Protein AF-A0A550HK40-F1 (afdb_monomer)

Sequence (300 aa):
MALTVLVAHLAAVLDARRRSDRQVLGAWSIAVGGGLAPVVPLVVLARTQAQQIAWNTPAWNDIAAMPYMLFRSPVVTAVALGGAGVALVAAFRRRRGNEPDPGPGPDFGSDSRPGPGSDTRLPTRLTPVALWALAPFLLTVATARWLHLLLDRCLLFTVPALILLATIGIHRFTARPQVVRRVATALVAVIAAFAPFDWSAVTRNTLPREPDYHSVALEVLADQRPGDGIAYTHRLKPRRALDFELREGPRPRDALLHDTPQQRADYEAGESPDPRIRWAGAQLMTTPLQPYRARPRGGH

Radius of gyration: 28.71 Å; Cα contacts (8 Å, |Δi|>4): 213; chains: 1; bounding box: 67×65×91 Å

Structure (mmCIF, N/CA/C/O backbone):
data_AF-A0A550HK40-F1
#
_entry.id   AF-A0A550HK40-F1
#
loop_
_atom_site.group_PDB
_atom_site.id
_atom_site.type_symbol
_atom_site.label_atom_id
_atom_site.label_alt_id
_atom_site.label_comp_id
_atom_site.label_asym_id
_atom_site.label_entity_id
_atom_site.label_seq_id
_atom_site.pdbx_PDB_ins_code
_atom_site.Cartn_x
_atom_site.Cartn_y
_atom_site.Cartn_z
_atom_site.occupancy
_atom_site.B_iso_or_equiv
_atom_site.auth_seq_id
_atom_site.auth_comp_id
_atom_site.auth_asym_id
_atom_site.auth_atom_id
_atom_site.pdbx_PDB_model_num
ATOM 1 N N . MET A 1 1 ? 3.201 8.969 7.303 1.00 42.28 1 MET A N 1
ATOM 2 C CA . MET A 1 1 ? 3.792 9.761 8.409 1.00 42.28 1 MET A CA 1
ATOM 3 C C . MET A 1 1 ? 2.998 11.034 8.711 1.00 42.28 1 MET A C 1
ATOM 5 O O . MET A 1 1 ? 2.503 11.151 9.820 1.00 42.28 1 MET A O 1
ATOM 9 N N . ALA A 1 2 ? 2.795 11.960 7.763 1.00 50.53 2 ALA A N 1
ATOM 10 C CA . ALA A 1 2 ? 2.084 13.222 8.045 1.00 50.53 2 ALA A CA 1
ATOM 11 C C . ALA A 1 2 ? 0.608 13.042 8.473 1.00 50.53 2 ALA A C 1
ATOM 13 O O . ALA A 1 2 ? 0.128 13.712 9.381 1.00 50.53 2 ALA A O 1
ATOM 14 N N . LEU A 1 3 ? -0.101 12.081 7.872 1.00 48.81 3 LEU A N 1
ATOM 15 C CA . LEU A 1 3 ? -1.531 11.857 8.130 1.00 48.81 3 LEU A CA 1
ATOM 16 C C . LEU A 1 3 ? -1.825 11.317 9.533 1.00 48.81 3 LEU A C 1
ATOM 18 O O . LEU A 1 3 ? -2.787 11.726 10.172 1.00 48.81 3 LEU A O 1
ATOM 22 N N . THR A 1 4 ? -0.968 10.440 10.050 1.00 52.38 4 THR A N 1
ATOM 23 C CA . THR A 1 4 ? -1.092 9.903 11.410 1.00 52.38 4 THR A CA 1
ATOM 24 C C . THR A 1 4 ? -0.855 10.980 12.471 1.00 52.38 4 THR A C 1
ATOM 26 O O . THR A 1 4 ? -1.534 10.999 13.495 1.00 52.38 4 THR A O 1
ATOM 29 N N . VAL A 1 5 ? 0.050 11.925 12.194 1.00 58.97 5 VAL A N 1
ATOM 30 C CA . VAL A 1 5 ? 0.305 13.095 13.051 1.00 58.97 5 VAL A CA 1
ATOM 31 C C . VAL A 1 5 ? -0.887 14.056 13.034 1.00 58.97 5 VAL A C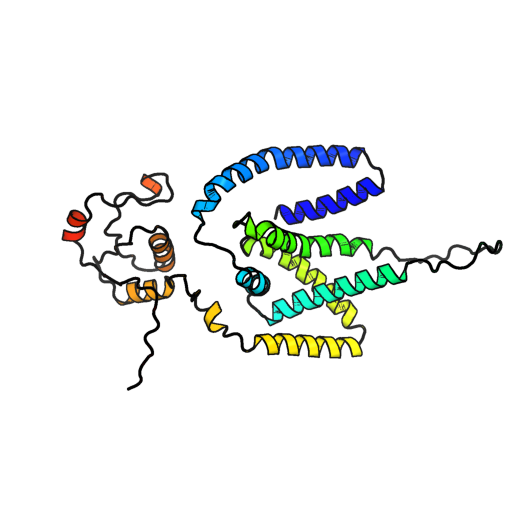 1
ATOM 33 O O . VAL A 1 5 ? -1.333 14.477 14.101 1.00 58.97 5 VAL A O 1
ATOM 36 N N . LEU A 1 6 ? -1.457 14.330 11.854 1.00 60.91 6 LEU A N 1
ATOM 37 C CA . LEU A 1 6 ? -2.669 15.146 11.668 1.00 60.91 6 LEU A CA 1
ATOM 38 C C . LEU A 1 6 ? -3.849 14.632 12.492 1.00 60.91 6 LEU A C 1
ATOM 40 O O . LEU A 1 6 ? -4.600 15.398 13.087 1.00 60.91 6 LEU A O 1
ATOM 44 N N . VAL A 1 7 ? -3.987 13.316 12.549 1.00 57.28 7 VAL A N 1
ATOM 45 C CA . VAL A 1 7 ? -5.072 12.634 13.238 1.00 57.28 7 VAL A CA 1
ATOM 46 C C . VAL A 1 7 ? -4.940 12.729 14.762 1.00 57.28 7 VAL A C 1
ATOM 48 O O . VAL A 1 7 ? -5.909 13.061 15.448 1.00 57.28 7 VAL A O 1
ATOM 51 N N . ALA A 1 8 ? -3.738 12.504 15.299 1.00 62.62 8 ALA A N 1
ATOM 52 C CA . ALA A 1 8 ? -3.459 12.731 16.717 1.00 62.62 8 ALA A CA 1
ATOM 53 C C . ALA A 1 8 ? -3.646 14.212 17.099 1.00 62.62 8 ALA A C 1
ATOM 55 O O . ALA A 1 8 ? -4.201 14.516 18.156 1.00 62.62 8 ALA A O 1
ATOM 56 N N . HIS A 1 9 ? -3.265 15.129 16.205 1.00 64.56 9 HIS A N 1
ATOM 57 C CA . HIS A 1 9 ? -3.473 16.566 16.384 1.00 64.56 9 HIS A CA 1
ATOM 58 C C . HIS A 1 9 ? -4.955 16.941 16.382 1.00 64.56 9 HIS A C 1
ATOM 60 O O . HIS A 1 9 ? -5.386 17.704 17.239 1.00 64.56 9 HIS A O 1
ATOM 66 N N . LEU A 1 10 ? -5.762 16.367 15.486 1.00 70.50 10 LEU A N 1
ATOM 67 C CA . LEU A 1 10 ? -7.205 16.598 15.460 1.00 70.50 10 LEU A CA 1
ATOM 68 C C . LEU A 1 10 ? -7.867 16.158 16.773 1.00 70.50 10 LEU A C 1
ATOM 70 O O . LEU A 1 10 ? -8.708 16.875 17.308 1.00 70.50 10 LEU A O 1
ATOM 74 N N . ALA A 1 11 ? -7.466 15.011 17.329 1.00 71.38 11 ALA A N 1
ATOM 75 C CA . ALA A 1 11 ? -7.964 14.562 18.627 1.00 71.38 11 ALA A CA 1
ATOM 76 C C . ALA A 1 11 ? -7.588 15.537 19.761 1.00 71.38 11 ALA A C 1
ATOM 78 O O . ALA A 1 11 ? -8.443 15.860 20.586 1.00 71.38 11 ALA A O 1
ATOM 79 N N . ALA A 1 12 ? -6.352 16.050 19.770 1.00 70.38 12 ALA A N 1
ATOM 80 C CA . ALA A 1 12 ? -5.904 17.052 20.740 1.00 70.38 12 ALA A CA 1
ATOM 81 C C . ALA A 1 12 ? -6.684 18.377 20.619 1.00 70.38 12 ALA A C 1
ATOM 83 O O . ALA A 1 12 ? -7.081 18.956 21.626 1.00 70.38 12 ALA A O 1
ATOM 84 N N . VAL A 1 13 ? -6.984 18.819 19.395 1.00 71.25 13 VAL A N 1
ATOM 85 C CA . VAL A 1 13 ? -7.787 20.024 19.113 1.00 71.25 13 VAL A CA 1
ATOM 86 C C . VAL A 1 13 ? -9.226 19.868 19.568 1.00 71.25 13 VAL A C 1
ATOM 88 O O . VAL A 1 13 ? -9.793 20.786 20.154 1.00 71.25 13 VAL A O 1
ATOM 91 N N . LEU A 1 14 ? -9.837 18.712 19.305 1.00 76.25 14 LEU A N 1
ATOM 92 C CA . LEU A 1 14 ? -11.201 18.434 19.745 1.00 76.25 14 LEU A CA 1
ATOM 93 C C . LEU A 1 14 ? -11.293 18.388 21.275 1.00 76.25 14 LEU A C 1
ATOM 95 O O . LEU A 1 14 ? -12.293 18.844 21.830 1.00 76.25 14 LEU A O 1
ATOM 99 N N . ASP A 1 15 ? -10.259 17.890 21.956 1.00 76.12 15 ASP A N 1
ATOM 100 C CA . ASP A 1 15 ? -10.176 17.926 23.418 1.00 76.12 15 ASP A CA 1
ATOM 101 C C . ASP A 1 15 ? -9.984 19.359 23.946 1.00 76.12 15 ASP A C 1
ATOM 103 O O . ASP A 1 15 ? -10.732 19.795 24.821 1.00 76.12 15 ASP A O 1
ATOM 107 N N . ALA A 1 16 ? -9.076 20.142 23.353 1.00 72.44 16 ALA A N 1
ATOM 108 C CA . ALA A 1 16 ? -8.875 21.555 23.695 1.00 72.44 16 ALA A CA 1
ATOM 109 C C . ALA A 1 16 ? -10.146 22.395 23.475 1.00 72.44 16 ALA A C 1
ATOM 111 O O . ALA A 1 16 ? -10.519 23.212 24.319 1.00 72.44 16 ALA A O 1
ATOM 112 N N . ARG A 1 17 ? -10.880 22.132 22.384 1.00 76.19 17 ARG A N 1
ATOM 113 C CA . ARG A 1 17 ? -12.167 22.776 22.087 1.00 76.19 17 ARG A CA 1
ATOM 114 C C . ARG A 1 17 ? -13.228 22.445 23.133 1.00 76.19 17 ARG A C 1
ATOM 116 O O . ARG A 1 17 ? -13.982 23.333 23.514 1.00 76.19 17 ARG A O 1
ATOM 123 N N . ARG A 1 18 ? -13.284 21.200 23.621 1.00 81.56 18 ARG A N 1
ATOM 124 C CA . ARG A 1 18 ? -14.200 20.804 24.710 1.00 81.56 18 ARG A CA 1
ATOM 125 C C . ARG A 1 18 ? -13.878 21.510 26.023 1.00 81.56 18 ARG A C 1
ATOM 127 O O . ARG A 1 18 ? -14.794 21.834 26.767 1.00 81.56 18 ARG A O 1
ATOM 134 N N . ARG A 1 19 ? -12.598 21.777 26.284 1.00 84.50 19 ARG A N 1
ATOM 135 C CA . ARG A 1 19 ? -12.135 22.529 27.461 1.00 84.50 19 ARG A CA 1
ATOM 136 C C . ARG A 1 19 ? -12.242 24.050 27.293 1.00 84.50 19 ARG A C 1
ATOM 138 O O . ARG A 1 19 ? -11.885 24.778 28.208 1.00 84.50 19 ARG A O 1
ATOM 145 N N . SER A 1 20 ? -12.755 24.527 26.153 1.00 86.88 20 SER A N 1
ATOM 146 C CA . SER A 1 20 ? -12.845 25.950 25.790 1.00 86.88 20 SER A CA 1
ATOM 147 C C . SER A 1 20 ? -11.507 26.701 25.834 1.00 86.88 20 SER A C 1
ATOM 149 O O . SER A 1 20 ? -11.478 27.913 26.047 1.00 86.88 20 SER A O 1
ATOM 151 N N . ASP A 1 21 ? -10.394 26.008 25.584 1.00 83.75 21 ASP A N 1
ATOM 152 C CA . ASP A 1 21 ? -9.062 26.610 25.607 1.00 83.75 21 ASP A CA 1
ATOM 153 C C . ASP A 1 21 ? -8.750 27.311 24.272 1.00 83.75 21 ASP A C 1
ATOM 155 O O . ASP A 1 21 ? -8.254 26.721 23.305 1.00 83.75 21 ASP A O 1
ATO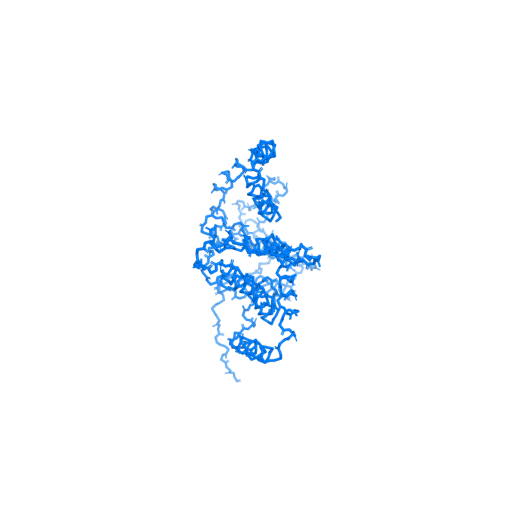M 159 N N . ARG A 1 22 ? -9.115 28.596 24.193 1.00 80.94 22 ARG A N 1
ATOM 160 C CA . ARG A 1 22 ? -8.986 29.410 22.973 1.00 80.94 22 ARG A CA 1
ATOM 161 C C . ARG A 1 22 ? -7.531 29.652 22.562 1.00 80.94 22 ARG A C 1
ATOM 163 O O . ARG A 1 22 ? -7.274 29.791 21.367 1.00 80.94 22 ARG A O 1
ATOM 170 N N . GLN A 1 23 ? -6.588 29.682 23.508 1.00 79.31 23 GLN A N 1
ATOM 171 C CA . GLN A 1 23 ? -5.168 29.891 23.200 1.00 79.31 23 GLN A CA 1
ATOM 172 C C . GLN A 1 23 ? -4.579 28.688 22.466 1.00 79.31 23 GLN A C 1
ATOM 174 O O . GLN A 1 23 ? -3.914 28.860 21.443 1.00 79.31 23 GLN A O 1
ATOM 179 N N . VAL A 1 24 ? -4.891 27.473 22.924 1.00 74.56 24 VAL A N 1
ATOM 180 C CA . VAL A 1 24 ? -4.442 26.237 22.266 1.00 74.56 24 VAL A CA 1
ATOM 181 C C . VAL A 1 24 ? -5.006 26.132 20.846 1.00 74.56 24 VAL A C 1
ATOM 183 O O . VAL A 1 24 ? -4.285 25.754 19.922 1.00 74.56 24 VAL A O 1
ATOM 186 N N . LEU A 1 25 ? -6.264 26.533 20.636 1.00 75.44 25 LEU A N 1
ATOM 187 C CA . LEU A 1 25 ? -6.877 26.565 19.302 1.00 75.44 25 LEU A CA 1
ATOM 188 C C . LEU A 1 25 ? -6.214 27.585 18.364 1.00 75.44 25 LEU A C 1
ATOM 190 O O . LEU A 1 25 ? -6.013 27.286 17.184 1.00 75.44 25 LEU A O 1
ATOM 194 N N . GLY A 1 26 ? -5.858 28.768 18.875 1.00 76.12 26 GLY A N 1
ATOM 195 C CA . GLY A 1 26 ? -5.158 29.800 18.108 1.00 76.12 26 GLY A CA 1
ATOM 196 C C . GLY A 1 26 ? -3.759 29.353 17.681 1.00 76.12 26 GLY A C 1
ATOM 197 O O . GLY A 1 26 ? -3.446 29.360 16.490 1.00 76.12 26 GLY A O 1
ATOM 198 N N . ALA A 1 27 ? -2.952 28.877 18.633 1.00 71.81 27 ALA A N 1
ATOM 199 C CA . ALA A 1 27 ? -1.606 28.369 18.365 1.00 71.81 27 ALA A CA 1
ATOM 200 C C . ALA A 1 27 ? -1.622 27.183 17.385 1.00 71.81 27 ALA A C 1
ATOM 202 O O . ALA A 1 27 ? -0.807 27.117 16.464 1.00 71.81 27 ALA A O 1
ATOM 203 N N . TRP A 1 28 ? -2.597 26.280 17.525 1.00 76.06 28 TRP A N 1
ATOM 204 C CA . TRP A 1 28 ? -2.770 25.161 16.603 1.00 76.06 28 TRP A CA 1
ATOM 205 C C . TRP A 1 28 ? -3.137 25.610 15.186 1.00 76.06 28 TRP A C 1
ATOM 207 O O . TRP A 1 28 ? -2.570 25.106 14.218 1.00 76.06 28 TRP A O 1
ATOM 217 N N . SER A 1 29 ? -4.056 26.569 15.050 1.00 73.50 29 SER A N 1
ATOM 218 C CA . SER A 1 29 ? -4.487 27.067 13.737 1.00 73.50 29 SER A CA 1
ATOM 219 C C . SER A 1 29 ? -3.328 27.724 12.986 1.00 73.50 29 SER A C 1
ATOM 221 O O . SER A 1 29 ? -3.173 27.500 11.787 1.00 73.50 29 SER A O 1
ATOM 223 N N . ILE A 1 30 ? -2.471 28.465 13.698 1.00 71.50 30 ILE A N 1
ATOM 224 C CA . ILE A 1 30 ? -1.247 29.056 13.141 1.00 71.50 30 ILE A CA 1
ATOM 225 C C . ILE A 1 30 ? -0.270 27.957 12.701 1.00 71.50 30 ILE A C 1
ATOM 227 O O . ILE A 1 30 ? 0.238 28.009 11.583 1.00 71.50 30 ILE A O 1
ATOM 231 N N . ALA A 1 31 ? -0.045 26.933 13.530 1.00 66.19 31 ALA A N 1
ATOM 232 C CA . ALA A 1 31 ? 0.859 25.830 13.200 1.00 66.19 31 ALA A CA 1
ATOM 233 C C . ALA A 1 31 ? 0.380 25.015 11.983 1.00 66.19 31 ALA A C 1
ATOM 235 O O . ALA A 1 31 ? 1.172 24.698 11.094 1.00 66.19 31 ALA A O 1
ATOM 236 N N . VAL A 1 32 ? -0.919 24.708 11.903 1.00 69.69 32 VAL A N 1
ATOM 237 C CA . VAL A 1 32 ? -1.506 23.992 10.759 1.00 69.69 32 VAL A CA 1
ATOM 238 C C . VAL A 1 32 ? -1.525 24.854 9.508 1.00 69.69 32 VAL A C 1
ATOM 240 O O . VAL A 1 32 ? -1.162 24.362 8.443 1.00 69.69 32 VAL A O 1
ATOM 243 N N . GLY A 1 33 ? -1.892 26.131 9.624 1.00 68.88 33 GLY A N 1
ATOM 244 C CA . GLY A 1 33 ? -1.824 27.079 8.515 1.00 68.88 33 GLY A CA 1
ATOM 245 C C . GLY A 1 33 ? -0.405 27.186 7.955 1.00 68.88 33 GLY A C 1
ATOM 246 O O . GLY A 1 33 ? -0.210 27.026 6.752 1.00 68.88 33 GLY A O 1
ATOM 247 N N . GLY A 1 34 ? 0.594 27.346 8.829 1.00 69.00 34 GLY A N 1
ATOM 248 C CA . GLY A 1 34 ? 2.007 27.393 8.449 1.00 69.00 34 GLY A CA 1
ATOM 249 C C . GLY A 1 34 ? 2.508 26.097 7.807 1.00 69.00 34 GLY A C 1
ATOM 250 O O . GLY A 1 34 ? 3.221 26.145 6.809 1.00 69.00 34 GLY A O 1
ATOM 251 N N . GLY A 1 35 ? 2.093 24.934 8.321 1.00 57.12 35 GLY A N 1
ATOM 252 C CA . GLY A 1 35 ? 2.462 23.632 7.756 1.00 57.12 35 GLY A CA 1
ATOM 253 C C . GLY A 1 35 ? 1.770 23.305 6.427 1.00 57.12 35 GLY A C 1
ATOM 254 O O . GLY A 1 35 ? 2.371 22.672 5.562 1.00 57.12 35 GLY A O 1
ATOM 255 N N . LEU A 1 36 ? 0.519 23.738 6.236 1.00 64.94 36 LEU A N 1
ATOM 256 C CA . LEU A 1 36 ? -0.233 23.517 4.996 1.00 64.94 36 LEU A CA 1
ATOM 257 C C . LEU A 1 36 ? 0.150 24.495 3.883 1.00 64.94 36 LEU A C 1
ATOM 259 O O . LEU A 1 36 ? 0.035 24.126 2.714 1.00 64.94 36 LEU A O 1
ATOM 263 N N . ALA A 1 37 ? 0.6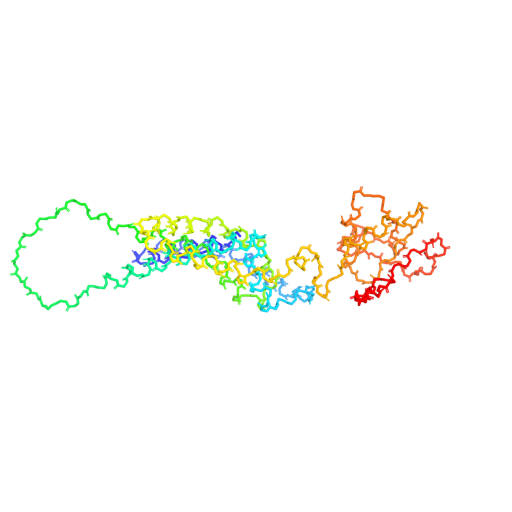27 25.697 4.220 1.00 78.94 37 ALA A N 1
ATOM 264 C CA . ALA A 1 37 ? 1.007 26.722 3.250 1.00 78.94 37 ALA A CA 1
ATOM 265 C C . ALA A 1 37 ? 1.961 26.220 2.141 1.00 78.94 37 ALA A C 1
ATOM 267 O O . ALA A 1 37 ? 1.663 26.478 0.977 1.00 78.94 37 ALA A O 1
ATOM 268 N N . PRO A 1 38 ? 3.039 25.455 2.423 1.00 57.56 38 PRO A N 1
ATOM 269 C CA . PRO A 1 38 ? 3.880 24.885 1.365 1.00 57.56 38 PRO A CA 1
ATOM 270 C C . PRO A 1 38 ? 3.317 23.591 0.745 1.00 57.56 38 PRO A C 1
ATOM 272 O O . PRO A 1 38 ? 3.630 23.268 -0.400 1.00 57.56 38 PRO A O 1
ATOM 275 N N . VAL A 1 39 ? 2.481 22.836 1.469 1.00 62.19 39 VAL A N 1
ATOM 276 C CA . VAL A 1 39 ? 1.976 21.522 1.023 1.00 62.19 39 VAL A CA 1
ATOM 277 C C . VAL A 1 39 ? 0.832 21.659 0.021 1.00 62.19 39 VAL A C 1
ATOM 279 O O . VAL A 1 39 ? 0.767 20.902 -0.945 1.00 62.19 39 VAL A O 1
ATOM 282 N N . VAL A 1 40 ? -0.075 22.616 0.225 1.00 74.31 40 VAL A N 1
ATOM 283 C CA . VAL A 1 40 ? -1.244 22.804 -0.648 1.00 74.31 40 VAL A CA 1
ATOM 284 C C . VAL A 1 40 ? -0.833 23.122 -2.096 1.00 74.31 40 VAL A C 1
ATOM 286 O O . VAL A 1 40 ? -1.324 22.426 -2.989 1.00 74.31 40 VAL A O 1
ATOM 289 N N . PRO A 1 41 ? 0.099 24.060 -2.371 1.00 74.31 41 PRO A N 1
ATOM 290 C CA . PRO A 1 41 ? 0.588 24.302 -3.729 1.00 74.31 41 PRO A CA 1
ATOM 291 C C . PRO A 1 41 ? 1.228 23.061 -4.358 1.00 74.31 41 PRO A C 1
ATOM 293 O O . PRO A 1 41 ? 0.964 22.767 -5.521 1.00 74.31 41 PRO A O 1
ATOM 296 N N . LEU A 1 42 ? 1.998 22.282 -3.586 1.00 64.69 42 LEU A N 1
ATOM 297 C CA . LEU A 1 42 ? 2.590 21.025 -4.056 1.00 64.69 42 LEU A CA 1
ATOM 298 C C . LEU A 1 42 ? 1.530 19.987 -4.436 1.00 64.69 42 LEU A C 1
ATOM 300 O O . LEU A 1 42 ? 1.677 19.327 -5.457 1.00 64.69 42 LEU A O 1
ATOM 304 N N . VAL A 1 43 ? 0.447 19.850 -3.665 1.00 68.38 43 VAL A N 1
ATOM 305 C CA . VAL A 1 43 ? -0.662 18.937 -4.001 1.00 68.38 43 VAL A CA 1
ATOM 306 C C . VAL A 1 43 ? -1.405 19.402 -5.257 1.00 68.38 43 VAL A C 1
ATOM 308 O O . VAL A 1 43 ? -1.792 18.574 -6.084 1.00 68.38 43 VAL A O 1
ATOM 311 N N . VAL A 1 44 ? -1.589 20.715 -5.430 1.00 75.94 44 VAL A N 1
ATOM 312 C CA . VAL A 1 44 ? -2.202 21.292 -6.638 1.00 75.94 44 VAL A CA 1
ATOM 313 C C . VAL A 1 44 ? -1.318 21.057 -7.868 1.00 75.94 44 VAL A C 1
ATOM 315 O O . VAL A 1 44 ? -1.830 20.628 -8.899 1.00 75.94 44 VAL A O 1
ATOM 318 N N . LEU A 1 45 ? -0.000 21.244 -7.751 1.00 72.81 45 LEU A N 1
ATOM 319 C CA . LEU A 1 45 ? 0.964 20.939 -8.815 1.00 72.81 45 LEU A CA 1
ATOM 320 C C . LEU A 1 45 ? 1.057 19.430 -9.093 1.00 72.81 45 LEU A C 1
ATOM 322 O O . LEU A 1 45 ? 1.072 19.010 -10.243 1.00 72.81 45 LEU A O 1
ATOM 326 N N . ALA A 1 46 ? 1.028 18.583 -8.066 1.00 62.03 46 ALA A N 1
ATOM 327 C CA . ALA A 1 46 ? 1.053 17.130 -8.234 1.00 62.03 46 ALA A CA 1
ATOM 328 C C . ALA A 1 46 ? -0.203 16.596 -8.948 1.00 62.03 46 ALA A C 1
ATOM 330 O O . ALA A 1 46 ? -0.136 15.576 -9.633 1.00 62.03 46 ALA A O 1
ATOM 331 N N . ARG A 1 47 ? -1.353 17.284 -8.844 1.00 68.25 47 ARG A N 1
ATOM 332 C CA . ARG A 1 47 ? -2.574 16.912 -9.582 1.00 68.25 47 ARG A CA 1
ATOM 333 C C . ARG A 1 47 ? -2.408 17.008 -11.095 1.00 68.25 47 ARG A C 1
ATOM 335 O O . ARG A 1 47 ? -2.996 16.188 -11.796 1.00 68.25 47 ARG A O 1
ATOM 342 N N . THR A 1 48 ? -1.612 17.950 -11.603 1.00 71.00 48 THR A N 1
ATOM 343 C CA . THR A 1 48 ? -1.348 18.043 -13.049 1.00 71.00 48 THR A CA 1
ATOM 344 C C . THR A 1 48 ? -0.393 16.942 -13.521 1.00 71.00 48 THR A C 1
ATOM 346 O O . THR A 1 48 ? -0.462 16.522 -14.671 1.00 71.00 48 THR A O 1
ATOM 349 N N . GLN A 1 49 ? 0.419 16.389 -12.613 1.00 57.16 49 GLN A N 1
ATOM 350 C CA . GLN A 1 49 ? 1.320 15.258 -12.867 1.00 57.16 49 GLN A CA 1
ATOM 351 C C . GLN A 1 49 ? 0.668 13.883 -12.647 1.00 57.16 49 GLN A C 1
ATOM 353 O O . GLN A 1 49 ? 1.212 12.871 -13.083 1.00 57.16 49 GLN A O 1
ATOM 358 N N . ALA A 1 50 ? -0.510 13.807 -12.019 1.00 53.12 50 ALA A N 1
ATOM 359 C CA . ALA A 1 50 ? -1.175 12.537 -11.704 1.00 53.12 50 ALA A CA 1
ATOM 360 C C . ALA A 1 50 ? -1.484 11.680 -12.951 1.00 53.12 50 ALA A C 1
ATOM 362 O O . ALA A 1 50 ? -1.502 10.453 -12.868 1.00 53.12 50 ALA A O 1
ATOM 363 N N . GLN A 1 51 ? -1.646 12.307 -14.121 1.00 52.81 51 GLN A N 1
ATOM 364 C CA . GLN A 1 51 ? -1.832 11.611 -15.402 1.00 52.81 51 GLN A CA 1
ATOM 365 C C . GLN A 1 51 ? -0.559 10.898 -15.900 1.00 52.81 51 GLN A C 1
ATOM 367 O O . GLN A 1 51 ? -0.647 9.991 -16.722 1.00 52.81 51 GLN A O 1
ATOM 372 N N . GLN A 1 52 ? 0.628 11.225 -15.375 1.00 46.50 52 GLN A N 1
ATOM 373 C CA . GLN A 1 52 ? 1.877 10.528 -15.720 1.00 46.50 52 GLN A CA 1
ATOM 374 C C . GLN A 1 52 ? 1.993 9.147 -15.044 1.00 46.50 52 GLN A C 1
ATOM 376 O O . GLN A 1 52 ? 2.804 8.314 -15.450 1.00 46.50 52 GLN A O 1
ATOM 381 N N . ILE A 1 53 ? 1.139 8.860 -14.051 1.00 48.12 53 ILE A N 1
ATOM 382 C CA . ILE A 1 53 ? 0.993 7.546 -13.402 1.00 48.12 53 ILE A CA 1
ATOM 383 C C . ILE A 1 53 ? -0.331 6.888 -13.840 1.00 48.12 53 ILE A C 1
ATOM 385 O O . ILE A 1 53 ? -0.940 6.131 -13.091 1.00 48.12 53 ILE A O 1
ATOM 389 N N . ALA A 1 54 ? -0.788 7.135 -15.075 1.00 49.22 54 ALA A N 1
ATOM 390 C CA . ALA A 1 54 ? -2.007 6.528 -15.637 1.00 49.22 54 ALA A CA 1
ATOM 391 C C . ALA A 1 54 ? -1.983 4.987 -15.679 1.00 49.22 54 ALA A C 1
ATOM 393 O O . ALA A 1 54 ? -2.991 4.341 -15.947 1.00 49.22 54 ALA A O 1
ATOM 394 N N . TRP A 1 55 ? -0.824 4.384 -15.422 1.00 52.66 55 TRP A N 1
ATOM 395 C CA . TRP A 1 55 ? -0.658 2.942 -15.350 1.00 52.66 55 TRP A CA 1
ATOM 396 C C . TRP A 1 55 ? -1.114 2.325 -14.024 1.00 52.66 55 TRP A C 1
ATOM 398 O O . TRP A 1 55 ? -1.244 1.107 -13.969 1.00 52.66 55 TRP A O 1
ATOM 408 N N . ASN A 1 56 ? -1.334 3.122 -12.975 1.00 55.34 56 ASN A N 1
ATOM 409 C CA . ASN A 1 56 ? -1.835 2.635 -11.694 1.00 55.34 56 ASN A CA 1
ATOM 410 C C . ASN A 1 56 ? -3.283 3.095 -11.518 1.00 55.34 56 ASN A C 1
ATOM 412 O O . ASN A 1 56 ? -3.535 4.120 -10.896 1.00 55.34 56 ASN A O 1
ATOM 416 N N . THR A 1 57 ? -4.234 2.386 -12.123 1.00 59.69 57 THR A N 1
ATOM 417 C CA . THR A 1 57 ? -5.665 2.602 -11.875 1.00 59.69 57 THR A CA 1
ATOM 418 C C . THR A 1 57 ? -6.091 1.694 -10.724 1.00 59.69 57 THR A C 1
ATOM 420 O O . THR A 1 57 ? -6.385 0.527 -10.999 1.00 59.69 57 THR A O 1
ATOM 423 N N . PRO A 1 58 ? -6.114 2.172 -9.464 1.00 63.72 58 PRO A N 1
ATOM 424 C CA . PRO A 1 58 ? -6.515 1.337 -8.343 1.00 63.72 58 PRO A CA 1
ATOM 425 C C . PRO A 1 58 ? -7.950 0.854 -8.562 1.00 63.72 58 PRO A C 1
ATOM 427 O O . PRO A 1 58 ? -8.896 1.644 -8.615 1.00 63.72 58 PRO A O 1
ATOM 430 N N . ALA A 1 59 ? -8.111 -0.454 -8.718 1.00 73.38 59 ALA A N 1
ATOM 431 C CA . ALA A 1 59 ? -9.401 -1.110 -8.704 1.00 73.38 59 ALA A CA 1
ATOM 432 C C . ALA A 1 59 ? -9.828 -1.363 -7.253 1.00 73.38 59 ALA A C 1
ATOM 434 O O . ALA A 1 59 ? -9.012 -1.449 -6.336 1.00 73.38 59 ALA A O 1
ATOM 435 N N . TRP A 1 60 ? -11.129 -1.563 -7.032 1.00 75.25 60 TRP A N 1
ATOM 436 C CA . TRP A 1 60 ? -11.638 -1.986 -5.720 1.00 75.25 60 TRP A CA 1
ATOM 437 C C . TRP A 1 60 ? -10.976 -3.273 -5.212 1.00 75.25 60 TRP A C 1
ATOM 439 O O . TRP A 1 60 ? -10.803 -3.439 -4.005 1.00 75.25 60 TRP A O 1
ATOM 449 N N . ASN A 1 61 ? -10.547 -4.141 -6.129 1.00 70.12 61 ASN A N 1
ATOM 450 C CA . ASN A 1 61 ? -9.814 -5.360 -5.805 1.00 70.12 61 ASN A CA 1
ATOM 451 C C . ASN A 1 61 ? -8.450 -5.065 -5.160 1.00 70.12 61 ASN A C 1
ATOM 453 O O . ASN A 1 61 ? -8.069 -5.772 -4.231 1.00 70.12 61 ASN A O 1
ATOM 457 N N . ASP A 1 62 ? -7.762 -3.996 -5.572 1.00 72.31 62 ASP A N 1
ATOM 458 C CA . ASP A 1 62 ? -6.464 -3.606 -5.003 1.00 72.31 62 ASP A CA 1
ATOM 459 C C . ASP A 1 62 ? -6.639 -3.086 -3.569 1.00 72.31 62 ASP A C 1
ATOM 461 O O . ASP A 1 62 ? -5.883 -3.439 -2.666 1.00 72.31 62 ASP A O 1
ATOM 465 N N . ILE A 1 63 ? -7.713 -2.326 -3.324 1.00 74.06 63 ILE A N 1
ATOM 466 C CA . ILE A 1 63 ? -8.078 -1.849 -1.980 1.00 74.06 63 ILE A CA 1
ATOM 467 C C . ILE A 1 63 ? -8.418 -3.030 -1.060 1.00 74.06 63 ILE A C 1
ATOM 469 O O . ILE A 1 63 ? -8.001 -3.055 0.099 1.00 74.06 63 ILE A O 1
ATOM 473 N N . ALA A 1 64 ? -9.161 -4.019 -1.564 1.00 77.25 64 ALA A N 1
ATOM 474 C CA . ALA A 1 64 ? -9.515 -5.213 -0.799 1.00 77.25 64 ALA A CA 1
ATOM 475 C C . ALA A 1 64 ? -8.293 -6.098 -0.489 1.00 77.25 64 ALA A C 1
ATOM 477 O O . ALA A 1 64 ? -8.227 -6.691 0.588 1.00 77.25 64 ALA A O 1
ATOM 478 N N . ALA A 1 65 ? -7.309 -6.153 -1.392 1.00 75.94 65 ALA A N 1
ATOM 479 C CA . ALA A 1 65 ? -6.053 -6.879 -1.199 1.00 75.94 65 ALA A CA 1
ATOM 480 C C . ALA A 1 65 ? -5.051 -6.134 -0.294 1.00 75.94 65 ALA A C 1
ATOM 482 O O . ALA A 1 65 ? -4.134 -6.747 0.259 1.00 75.94 65 ALA A O 1
ATOM 483 N N . MET A 1 66 ? -5.231 -4.828 -0.094 1.00 78.88 66 MET A N 1
ATOM 484 C CA . MET A 1 66 ? -4.290 -3.952 0.607 1.00 78.88 66 MET A CA 1
ATOM 485 C C . MET A 1 66 ? -3.906 -4.418 2.026 1.00 78.88 66 MET A C 1
ATOM 487 O O . MET A 1 66 ? -2.715 -4.411 2.351 1.00 78.88 66 MET A O 1
ATOM 491 N N . PRO A 1 67 ? -4.838 -4.883 2.888 1.00 78.88 67 PRO A N 1
ATOM 492 C CA . PRO A 1 67 ? -4.462 -5.402 4.200 1.00 78.88 67 PRO A CA 1
ATOM 493 C C . PRO A 1 67 ? -3.563 -6.635 4.113 1.00 78.88 67 PRO A C 1
ATOM 495 O O . PRO A 1 67 ? -2.728 -6.845 4.987 1.00 78.88 67 PRO A O 1
ATOM 498 N N . TYR A 1 68 ? -3.701 -7.456 3.072 1.00 77.12 68 TYR A N 1
ATOM 499 C CA . TYR A 1 68 ? -2.773 -8.554 2.841 1.00 77.12 68 TYR A CA 1
ATOM 500 C C . TYR A 1 68 ? -1.420 -8.037 2.343 1.00 77.12 68 TYR A C 1
ATOM 502 O O . TYR A 1 68 ? -0.398 -8.426 2.901 1.00 77.12 68 TYR A O 1
ATOM 510 N N . MET A 1 69 ? -1.396 -7.123 1.365 1.00 76.19 69 MET A N 1
ATOM 511 C CA . MET A 1 69 ? -0.144 -6.547 0.847 1.00 76.19 69 MET A CA 1
ATOM 512 C C . MET A 1 69 ? 0.707 -5.911 1.952 1.00 76.19 69 MET A C 1
ATOM 514 O O . MET A 1 69 ? 1.936 -5.995 1.922 1.00 76.19 69 MET A O 1
ATOM 518 N N . LEU A 1 70 ? 0.046 -5.351 2.969 1.00 77.00 70 LEU A N 1
ATOM 519 C CA . LEU A 1 70 ? 0.682 -4.749 4.132 1.00 77.00 70 LEU A CA 1
ATOM 520 C C . LEU A 1 70 ? 1.417 -5.758 5.028 1.00 77.00 70 LEU A C 1
ATOM 522 O O . LEU A 1 70 ? 2.535 -5.489 5.463 1.00 77.00 70 LEU A O 1
ATOM 526 N N . PHE A 1 71 ? 0.791 -6.897 5.328 1.00 77.50 71 PHE A N 1
ATOM 527 C CA . PHE A 1 71 ? 1.336 -7.890 6.264 1.00 77.50 71 PHE A CA 1
ATOM 528 C C . PHE A 1 71 ? 2.025 -9.073 5.572 1.00 77.50 71 PHE A C 1
ATOM 530 O O . PHE A 1 71 ? 2.683 -9.867 6.241 1.00 77.50 71 PHE A O 1
ATOM 537 N N . ARG A 1 72 ? 1.850 -9.218 4.251 1.00 78.19 72 ARG A N 1
ATOM 538 C CA . ARG A 1 72 ? 2.300 -10.347 3.415 1.00 78.19 72 ARG A CA 1
ATOM 539 C C . ARG A 1 72 ? 1.929 -11.734 3.961 1.00 78.19 72 ARG A C 1
ATOM 541 O O . ARG A 1 72 ? 2.523 -12.736 3.578 1.00 78.19 72 ARG A O 1
ATOM 548 N N . SER A 1 73 ? 0.947 -11.808 4.859 1.00 78.62 73 SER A N 1
ATOM 549 C CA . SER A 1 73 ? 0.501 -13.042 5.505 1.00 78.62 73 SER A CA 1
ATOM 550 C C . SER A 1 73 ? -0.979 -12.939 5.869 1.00 78.62 73 SER A C 1
ATOM 552 O O . SER A 1 73 ? -1.347 -12.051 6.643 1.00 78.62 73 SER A O 1
ATOM 554 N N . PRO A 1 74 ? -1.837 -13.855 5.378 1.00 74.81 74 PRO A N 1
ATOM 555 C CA . PRO A 1 74 ? -3.269 -13.804 5.662 1.00 74.81 74 PRO A CA 1
ATOM 556 C C . PRO A 1 74 ? -3.554 -14.024 7.150 1.00 74.81 74 PRO A C 1
ATOM 558 O O . PRO A 1 74 ? -4.462 -13.410 7.707 1.00 74.81 74 PRO A O 1
ATOM 561 N N . VAL A 1 75 ? -2.739 -14.850 7.817 1.00 75.50 75 VAL A N 1
ATOM 562 C CA . VAL A 1 75 ? -2.848 -15.117 9.256 1.00 75.50 75 VAL A CA 1
ATOM 563 C C . VAL A 1 75 ? -2.576 -13.844 10.053 1.00 75.50 75 VAL A C 1
ATOM 565 O O . VAL A 1 75 ? -3.368 -13.483 10.922 1.00 75.50 75 VAL A O 1
ATOM 568 N N . VAL A 1 76 ? -1.493 -13.126 9.735 1.00 75.50 76 VAL A N 1
ATOM 569 C CA . VAL A 1 76 ? -1.133 -11.882 10.434 1.00 75.50 76 VAL A CA 1
ATOM 570 C C . VAL A 1 76 ? -2.190 -10.806 10.197 1.00 75.50 76 VAL A C 1
ATOM 572 O O . VAL A 1 76 ? -2.623 -10.167 11.155 1.00 75.50 76 VAL A O 1
ATOM 575 N N . THR A 1 77 ? -2.674 -10.656 8.959 1.00 80.31 77 THR A N 1
ATOM 576 C CA . THR A 1 77 ? -3.777 -9.741 8.633 1.00 80.31 77 THR A CA 1
ATOM 577 C C . THR A 1 77 ? -5.031 -10.065 9.446 1.00 80.31 77 THR A C 1
ATOM 579 O O . THR A 1 77 ? -5.610 -9.167 10.061 1.00 80.31 77 THR A O 1
ATOM 582 N N . ALA A 1 78 ? -5.440 -11.337 9.499 1.00 79.94 78 ALA A N 1
ATOM 583 C CA . ALA A 1 78 ? -6.630 -11.764 10.230 1.00 79.94 78 ALA A CA 1
ATOM 584 C C . ALA A 1 78 ? -6.506 -11.509 11.740 1.00 79.94 78 ALA A C 1
ATOM 586 O O . ALA A 1 78 ? -7.437 -10.986 12.354 1.00 79.94 78 ALA A O 1
ATOM 587 N N . VAL A 1 79 ? -5.352 -11.821 12.338 1.00 74.75 79 VAL A N 1
ATOM 588 C CA . VAL A 1 79 ? -5.086 -11.570 13.764 1.00 74.75 79 VAL A CA 1
ATOM 589 C C . VAL A 1 79 ? -5.082 -10.072 14.070 1.00 74.75 79 VAL A C 1
ATOM 591 O O . VAL A 1 79 ? -5.740 -9.643 15.020 1.00 74.75 79 VAL A O 1
ATOM 594 N N . ALA A 1 80 ? -4.390 -9.267 13.260 1.00 75.88 80 ALA A N 1
ATOM 595 C CA . ALA A 1 80 ? -4.281 -7.827 13.469 1.00 75.88 80 ALA A CA 1
ATOM 596 C C . ALA A 1 80 ? -5.644 -7.130 13.340 1.00 75.88 80 ALA A C 1
ATOM 598 O O . ALA A 1 80 ? -6.064 -6.409 14.248 1.00 75.88 80 ALA A O 1
ATOM 599 N N . LEU A 1 81 ? -6.373 -7.380 12.248 1.00 81.25 81 LEU A N 1
ATOM 600 C CA . LEU A 1 81 ? -7.685 -6.773 12.015 1.00 81.25 81 LEU A CA 1
ATOM 601 C C . LEU A 1 81 ? -8.750 -7.311 12.977 1.00 81.25 81 LEU A C 1
ATOM 603 O O . LEU A 1 81 ? -9.553 -6.537 13.499 1.00 81.25 81 LEU A O 1
ATOM 607 N N . GLY A 1 82 ? -8.742 -8.617 13.255 1.00 78.25 82 GLY A N 1
ATOM 608 C CA . GLY A 1 82 ? -9.671 -9.248 14.190 1.00 78.25 82 GLY A CA 1
ATOM 609 C C . GLY A 1 82 ? -9.493 -8.727 15.615 1.00 78.25 82 GLY A C 1
ATOM 610 O O . GLY A 1 82 ? -10.463 -8.305 16.249 1.00 78.25 82 GLY A O 1
ATOM 611 N N . GLY A 1 83 ? -8.249 -8.674 16.102 1.00 73.94 83 GLY A N 1
ATOM 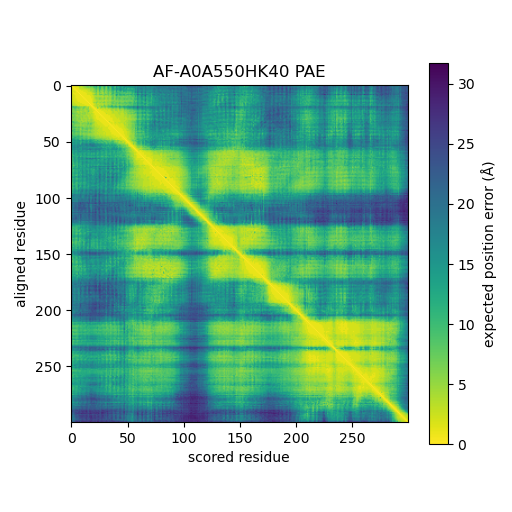612 C CA . GLY A 1 83 ? -7.927 -8.106 17.410 1.00 73.94 83 GLY A CA 1
ATOM 613 C C . GLY A 1 83 ? -8.292 -6.621 17.506 1.00 73.94 83 GLY A C 1
ATOM 614 O O . GLY A 1 83 ? -8.901 -6.195 18.491 1.00 73.94 83 GLY A O 1
ATOM 615 N N . ALA A 1 84 ? -7.996 -5.845 16.459 1.00 75.81 84 ALA A N 1
ATOM 616 C CA . ALA A 1 84 ? -8.376 -4.439 16.372 1.00 75.81 84 ALA A CA 1
ATOM 617 C C . ALA A 1 84 ? -9.901 -4.239 16.447 1.00 75.81 84 ALA A C 1
ATOM 619 O O . ALA A 1 84 ? -10.390 -3.432 17.243 1.00 75.81 84 ALA A O 1
ATOM 620 N N . GLY A 1 85 ? -10.665 -5.012 15.669 1.00 79.50 85 GLY A N 1
ATOM 621 C CA . GLY A 1 85 ? -12.128 -4.976 15.668 1.00 79.50 85 GLY A CA 1
ATOM 622 C C . GLY A 1 85 ? -12.723 -5.325 17.032 1.00 79.50 85 GLY A C 1
ATOM 623 O O . GLY A 1 85 ? -13.608 -4.627 17.528 1.00 79.50 85 GLY A O 1
ATOM 624 N N . VAL A 1 86 ? -12.182 -6.348 17.696 1.00 77.31 86 VAL A N 1
ATOM 625 C CA . VAL A 1 86 ? -12.561 -6.729 19.063 1.00 77.31 86 VAL A CA 1
ATOM 626 C C . VAL A 1 86 ? -12.355 -5.583 20.055 1.00 77.31 86 VAL A C 1
ATOM 628 O O . VAL A 1 86 ? -13.259 -5.279 20.842 1.00 77.31 86 VAL A O 1
ATOM 631 N N . ALA A 1 87 ? -11.187 -4.934 20.026 1.00 75.44 87 ALA A N 1
ATOM 632 C CA . ALA A 1 87 ? -10.879 -3.826 20.926 1.00 75.44 87 ALA A CA 1
ATOM 633 C C . ALA A 1 87 ? -11.862 -2.659 20.738 1.00 75.44 87 ALA A C 1
ATOM 635 O O . ALA A 1 87 ? -12.360 -2.104 21.725 1.00 75.44 87 ALA A O 1
ATOM 636 N N . LEU A 1 88 ? -12.197 -2.342 19.483 1.00 80.06 88 LEU A N 1
ATOM 637 C CA . LEU A 1 88 ? -13.166 -1.306 19.127 1.00 80.06 88 LEU A CA 1
ATOM 638 C C . LEU A 1 88 ? -14.578 -1.659 19.600 1.00 80.06 88 LEU A C 1
ATOM 640 O O . LEU A 1 88 ? -15.204 -0.858 20.291 1.00 80.06 88 LEU A O 1
ATOM 644 N N . VAL A 1 89 ? -15.076 -2.864 19.307 1.00 82.19 89 VAL A N 1
ATOM 645 C CA . VAL A 1 89 ? -16.414 -3.308 19.740 1.00 82.19 89 VAL A CA 1
ATOM 646 C C . VAL A 1 89 ? -16.534 -3.284 21.264 1.00 82.19 89 VAL A C 1
ATOM 648 O O . VAL A 1 89 ? -17.541 -2.816 21.801 1.00 82.19 89 VAL A O 1
ATOM 651 N N . ALA A 1 90 ? -15.503 -3.736 21.982 1.00 79.25 90 ALA A N 1
ATOM 652 C CA . ALA A 1 90 ? -15.475 -3.676 23.439 1.00 79.25 90 ALA A CA 1
ATOM 653 C C . ALA A 1 90 ? -15.519 -2.228 23.961 1.00 79.25 90 ALA A C 1
ATOM 655 O O . ALA A 1 90 ? -16.201 -1.956 24.952 1.00 79.25 90 ALA A O 1
ATOM 656 N N . ALA A 1 91 ? -14.825 -1.298 23.296 1.00 79.38 91 ALA A N 1
ATOM 657 C CA . ALA A 1 91 ? -14.875 0.124 23.628 1.00 79.38 91 ALA A CA 1
ATOM 658 C C . ALA A 1 91 ? -16.271 0.726 23.372 1.00 79.38 91 ALA A C 1
ATOM 660 O O . ALA A 1 91 ? -16.800 1.427 24.236 1.00 79.38 91 ALA A O 1
ATOM 661 N N . PHE A 1 92 ? -16.910 0.397 22.244 1.00 80.25 92 PHE A N 1
ATOM 662 C CA . PHE A 1 92 ? -18.252 0.884 21.906 1.00 80.25 92 PHE A CA 1
ATOM 663 C C . PHE A 1 92 ? -19.344 0.348 22.839 1.00 80.25 92 PHE A C 1
ATOM 665 O O . PHE A 1 92 ? -20.213 1.114 23.255 1.00 80.25 92 PHE A O 1
ATOM 672 N N . ARG A 1 93 ? -19.297 -0.937 23.221 1.00 82.25 93 ARG A N 1
ATOM 673 C CA . ARG A 1 93 ? -20.282 -1.528 24.148 1.00 82.25 93 ARG A CA 1
ATOM 674 C C . ARG A 1 93 ? -20.257 -0.869 25.526 1.00 82.25 93 ARG A C 1
ATOM 676 O O . ARG A 1 93 ? -21.315 -0.590 26.074 1.00 82.25 93 ARG A O 1
ATOM 683 N N . ARG A 1 94 ? -19.065 -0.566 26.058 1.00 77.38 94 ARG A N 1
ATOM 684 C CA . ARG A 1 94 ? -18.934 0.168 27.331 1.00 77.38 94 ARG A CA 1
ATOM 685 C C . ARG A 1 94 ? -19.540 1.566 27.260 1.00 77.38 94 ARG A C 1
ATOM 687 O O . ARG A 1 94 ? -20.093 2.027 28.245 1.00 77.38 94 ARG A O 1
ATOM 694 N N . ARG A 1 95 ? -19.453 2.230 26.103 1.00 76.88 95 ARG A N 1
ATOM 695 C CA . ARG A 1 95 ? -20.017 3.572 25.927 1.00 76.88 95 ARG A CA 1
ATOM 696 C C . ARG A 1 95 ? -21.547 3.574 25.984 1.00 76.88 95 ARG A C 1
ATOM 698 O O . ARG A 1 95 ? -22.096 4.486 26.579 1.00 76.88 95 ARG A O 1
ATOM 705 N N . ARG A 1 96 ? -22.206 2.557 25.413 1.00 78.31 96 ARG A N 1
ATOM 706 C CA . ARG A 1 96 ? -23.676 2.413 25.460 1.00 78.31 96 ARG A CA 1
ATOM 707 C C . ARG A 1 96 ? -24.205 2.001 26.835 1.00 78.31 96 ARG A C 1
ATOM 709 O O . ARG A 1 96 ? -25.293 2.400 27.200 1.00 78.31 96 ARG A O 1
ATOM 716 N N . GLY A 1 97 ? -23.447 1.215 27.603 1.00 76.56 97 GLY A N 1
ATOM 717 C CA . GLY A 1 97 ? -23.861 0.808 28.955 1.00 76.56 97 GLY A CA 1
ATOM 718 C C . GLY A 1 97 ? -23.738 1.904 30.021 1.00 76.56 97 GLY A C 1
ATOM 719 O O . GLY A 1 97 ? -24.213 1.711 31.130 1.00 76.56 97 GLY A O 1
ATOM 720 N N . ASN A 1 98 ? -23.088 3.025 29.695 1.00 69.12 98 ASN A N 1
ATOM 721 C CA . ASN A 1 98 ? -22.924 4.180 30.581 1.00 69.12 98 ASN A CA 1
ATOM 722 C C . ASN A 1 98 ? -23.926 5.302 30.283 1.00 69.12 98 ASN A C 1
ATOM 724 O O . ASN A 1 98 ? -23.773 6.397 30.824 1.00 69.12 98 ASN A O 1
ATOM 728 N N . GLU A 1 99 ? -24.900 5.076 29.401 1.00 75.19 99 GLU A N 1
ATOM 729 C CA . GLU A 1 99 ? -26.038 5.982 29.320 1.00 75.19 99 GLU A CA 1
ATOM 730 C C . GLU A 1 99 ? -26.779 5.853 30.654 1.00 75.19 99 GLU A C 1
ATOM 732 O O . GLU A 1 99 ? -27.195 4.742 30.991 1.00 75.19 99 GLU A O 1
ATOM 737 N N . PRO A 1 100 ? -26.821 6.921 31.474 1.00 71.69 100 PRO A N 1
ATOM 738 C CA . PRO A 1 100 ? -27.509 6.865 32.748 1.00 71.69 100 PRO A CA 1
ATOM 739 C C . PRO A 1 100 ? -28.944 6.460 32.451 1.00 71.69 100 PRO A C 1
ATOM 741 O O . PRO A 1 100 ? -29.601 7.090 31.620 1.00 71.69 100 PRO A O 1
ATOM 744 N N . ASP A 1 101 ? -29.387 5.384 33.094 1.00 73.50 101 ASP A N 1
ATOM 745 C CA . ASP A 1 101 ? -30.796 5.030 33.110 1.00 73.50 101 ASP A CA 1
ATOM 746 C C . ASP A 1 101 ? -31.550 6.311 33.498 1.00 73.50 101 ASP A C 1
ATOM 748 O O . ASP A 1 101 ? -31.152 6.939 34.491 1.00 73.50 101 ASP A O 1
ATOM 752 N N . PRO A 1 102 ? -32.526 6.794 32.707 1.00 76.44 102 PRO A N 1
ATOM 753 C CA . PRO A 1 102 ? -33.369 7.917 33.094 1.00 76.44 102 PRO A CA 1
ATOM 754 C C . PRO A 1 102 ? -34.250 7.470 34.269 1.00 76.44 102 PRO A C 1
ATOM 756 O O . PRO A 1 102 ? -35.444 7.222 34.134 1.00 76.44 102 PRO A O 1
ATOM 759 N N . GLY A 1 103 ? -33.611 7.297 35.423 1.00 71.19 103 GLY A N 1
ATOM 760 C CA . GLY A 1 103 ? -34.211 6.879 36.668 1.00 71.19 103 GLY A CA 1
ATOM 761 C C . GLY A 1 103 ? -35.103 7.987 37.224 1.00 71.19 103 GLY A C 1
ATOM 762 O O . GLY A 1 103 ? -34.850 9.175 36.988 1.00 71.19 103 GLY A O 1
ATOM 763 N N . PRO A 1 104 ? -36.174 7.608 37.934 1.00 69.00 104 PRO A N 1
ATOM 764 C CA . PRO A 1 104 ? -37.300 8.481 38.201 1.00 69.00 104 PRO A CA 1
ATOM 765 C C . PRO A 1 104 ? -36.989 9.458 39.333 1.00 69.00 104 PRO A C 1
ATOM 767 O O . PRO A 1 104 ? -36.996 9.071 40.491 1.00 69.00 104 PRO A O 1
ATOM 770 N N . GLY A 1 105 ? -36.811 10.733 38.981 1.00 70.25 105 GLY A N 1
ATOM 771 C CA . GLY A 1 105 ? -37.030 11.874 39.873 1.00 70.25 105 GLY A CA 1
ATOM 772 C C . GLY A 1 105 ? -36.089 12.011 41.085 1.00 70.25 105 GLY A C 1
ATOM 773 O O . GLY A 1 105 ? -35.414 11.075 41.498 1.00 70.25 105 GLY A O 1
ATOM 774 N N . PRO A 1 106 ? -35.990 13.220 41.655 1.00 68.50 106 PRO A N 1
ATOM 775 C CA . PRO A 1 106 ? -35.112 13.480 42.785 1.00 68.50 106 PRO A CA 1
ATOM 776 C C . PRO A 1 106 ? -35.717 12.925 44.079 1.00 68.50 106 PRO A C 1
ATOM 778 O O . PRO A 1 106 ? -36.653 13.514 44.617 1.00 68.50 106 PRO A O 1
ATOM 781 N N . ASP A 1 107 ? -35.142 11.843 44.603 1.00 64.62 107 ASP A N 1
ATOM 782 C CA . ASP A 1 107 ? -35.317 11.482 46.009 1.00 64.62 107 ASP A CA 1
ATOM 783 C C . ASP A 1 107 ? -34.236 12.203 46.827 1.00 64.62 107 ASP A C 1
ATOM 785 O O . ASP A 1 107 ? -33.035 11.925 46.749 1.00 64.62 107 ASP A O 1
ATOM 789 N N . PHE A 1 108 ? -34.673 13.242 47.533 1.00 64.81 108 PHE A N 1
ATOM 790 C CA . PHE A 1 108 ? -33.842 14.071 48.390 1.00 64.81 108 PHE A CA 1
ATOM 791 C C . PHE A 1 108 ? -33.587 13.345 49.711 1.00 64.81 108 PHE A C 1
ATOM 793 O O . PHE A 1 108 ? -34.450 13.318 50.582 1.00 64.81 108 PHE A O 1
ATOM 800 N N . GLY A 1 109 ? -32.363 12.854 49.902 1.00 69.56 109 GLY A N 1
ATOM 801 C CA . GLY A 1 109 ? -31.810 12.673 51.243 1.00 69.56 109 GLY A CA 1
ATOM 802 C C . GLY A 1 109 ? -31.151 11.327 51.500 1.00 69.56 109 GLY A C 1
ATOM 803 O O . GLY A 1 109 ? -31.803 10.393 51.938 1.00 69.56 109 GLY A O 1
ATOM 804 N N . SER A 1 110 ? -29.826 11.279 51.354 1.00 61.16 110 SER A N 1
ATOM 805 C CA . SER A 1 110 ? -28.948 10.664 52.361 1.00 61.16 110 SER A CA 1
ATOM 806 C C . SER A 1 110 ? -27.478 10.884 52.000 1.00 61.16 110 SER A C 1
ATOM 808 O O . SER A 1 110 ? -27.027 10.513 50.913 1.00 61.16 110 SER A O 1
ATOM 810 N N . ASP A 1 111 ? -26.745 11.474 52.941 1.00 65.69 111 ASP A N 1
ATOM 811 C CA . ASP A 1 111 ? -25.289 11.618 52.975 1.00 65.69 111 ASP A CA 1
ATOM 812 C C . ASP A 1 111 ? -24.560 10.347 52.518 1.00 65.69 111 ASP A C 1
ATOM 814 O O . ASP A 1 111 ? -24.535 9.333 53.215 1.00 65.69 111 ASP A O 1
ATOM 818 N N . SER A 1 112 ? -23.905 10.411 51.360 1.00 61.19 112 SER A N 1
ATOM 819 C CA . SER A 1 112 ? -23.042 9.338 50.860 1.00 61.19 112 SER A CA 1
ATOM 820 C C . SER A 1 112 ? -21.620 9.867 50.724 1.00 61.19 112 SER A C 1
ATOM 822 O O . SER A 1 112 ? -21.286 10.586 49.781 1.00 61.19 112 SER A O 1
ATOM 824 N N . ARG A 1 113 ? -20.776 9.532 51.707 1.00 63.91 113 ARG A N 1
ATOM 825 C CA . ARG A 1 113 ? -19.343 9.856 51.714 1.00 63.91 113 ARG A CA 1
ATOM 826 C C . ARG A 1 113 ? -18.654 9.332 50.440 1.00 63.91 113 ARG A C 1
ATOM 828 O O . ARG A 1 113 ? -18.893 8.188 50.050 1.00 63.91 113 ARG A O 1
ATOM 835 N N . PRO A 1 114 ? -17.749 10.113 49.827 1.00 59.09 114 PRO A N 1
ATOM 836 C CA . PRO A 1 114 ? -17.037 9.704 48.623 1.00 59.09 114 PRO A CA 1
ATOM 837 C C . PRO A 1 114 ? -16.014 8.608 48.954 1.00 59.09 114 PRO A C 1
ATOM 839 O O . PRO A 1 114 ? -14.997 8.859 49.598 1.00 59.09 114 PRO A O 1
ATOM 842 N N . GLY A 1 115 ? -16.291 7.378 48.518 1.00 66.06 115 GLY A N 1
ATOM 843 C CA . GLY A 1 115 ? -15.349 6.264 48.600 1.00 66.06 115 GLY A CA 1
ATOM 844 C C . GLY A 1 115 ? -14.165 6.449 47.634 1.00 66.06 115 GLY A C 1
ATOM 845 O O . GLY A 1 115 ? -14.373 6.847 46.483 1.00 66.06 115 GLY A O 1
ATOM 846 N N . PRO A 1 116 ? -12.921 6.163 48.057 1.00 61.88 116 PRO A N 1
ATOM 847 C CA . PRO A 1 116 ? -11.745 6.270 47.204 1.00 61.88 116 PRO A CA 1
ATOM 848 C C . PRO A 1 116 ? -11.681 5.067 46.252 1.00 61.88 116 PRO A C 1
ATOM 850 O O . PRO A 1 116 ? -11.664 3.925 46.701 1.00 61.88 116 PRO A O 1
ATOM 853 N N . GLY A 1 117 ? -11.621 5.311 44.937 1.00 55.53 117 GLY A N 1
ATOM 854 C CA . GLY A 1 117 ? -11.238 4.266 43.974 1.00 55.53 117 GLY A CA 1
ATOM 855 C C . GLY A 1 117 ? -12.061 4.137 42.691 1.00 55.53 117 GLY A C 1
ATOM 856 O O . GLY A 1 117 ? -12.035 3.076 42.073 1.00 55.53 117 GLY A O 1
ATOM 857 N N . SER A 1 118 ? -12.777 5.172 42.239 1.00 53.34 118 SER A N 1
ATOM 858 C CA . SER A 1 118 ? -13.394 5.170 40.903 1.00 53.34 118 SER A CA 1
ATOM 859 C C . SER A 1 118 ? -12.348 5.422 39.810 1.00 53.34 118 SER A C 1
ATOM 861 O O . SER A 1 118 ? -12.265 6.479 39.184 1.00 53.34 118 SER A O 1
ATOM 863 N N . ASP A 1 119 ? -11.542 4.396 39.556 1.00 50.91 119 ASP A N 1
ATOM 864 C CA . ASP A 1 119 ? -10.553 4.339 38.483 1.00 50.91 119 ASP A CA 1
ATOM 865 C C . ASP A 1 119 ? -11.253 4.093 37.124 1.00 50.91 119 ASP A C 1
ATOM 867 O O . ASP A 1 119 ? -11.077 3.091 36.434 1.00 50.91 119 ASP A O 1
ATOM 871 N N . THR A 1 120 ? -12.146 5.008 36.732 1.00 52.22 120 THR A N 1
ATOM 872 C CA . THR A 1 120 ? -12.963 4.927 35.504 1.00 52.22 120 THR A CA 1
ATOM 873 C C . THR A 1 120 ? -12.378 5.719 34.329 1.00 52.22 120 THR A C 1
ATOM 875 O O . THR A 1 120 ? -13.042 5.915 33.311 1.00 52.22 120 THR A O 1
ATOM 878 N N . ARG A 1 121 ? -11.102 6.129 34.385 1.00 50.75 121 ARG A N 1
ATOM 879 C CA . ARG A 1 121 ? -10.444 6.937 33.330 1.00 50.75 121 ARG A CA 1
ATOM 880 C C . ARG A 1 121 ? -9.717 6.126 32.247 1.00 50.75 121 ARG A C 1
ATOM 882 O O . ARG A 1 121 ? -8.763 6.601 31.635 1.00 50.75 121 ARG A O 1
ATOM 889 N N . LEU A 1 122 ? -10.173 4.909 31.957 1.00 54.28 122 LEU A N 1
ATOM 890 C CA . LEU A 1 122 ? -9.646 4.103 30.847 1.00 54.28 122 LEU A CA 1
ATOM 891 C C . LEU A 1 122 ? -10.199 4.417 29.432 1.00 54.28 122 LEU A C 1
ATOM 893 O O . LEU A 1 122 ? -9.482 4.114 28.475 1.00 54.28 122 LEU A O 1
ATOM 897 N N . PRO A 1 123 ? -11.399 5.005 29.203 1.00 56.59 123 PRO A N 1
ATOM 898 C CA . PRO A 1 123 ? -11.916 5.138 27.836 1.00 56.59 123 PRO A CA 1
ATOM 899 C C . PRO A 1 123 ? -11.169 6.189 26.998 1.00 56.59 123 PRO A C 1
ATOM 901 O O . PRO A 1 123 ? -11.087 6.047 25.780 1.00 56.59 123 PRO A O 1
ATOM 904 N N . THR A 1 124 ? -10.553 7.195 27.624 1.00 60.97 124 THR A N 1
ATOM 905 C CA . THR A 1 124 ? -9.914 8.323 26.923 1.00 60.97 124 THR A CA 1
ATOM 906 C C . THR A 1 124 ? -8.654 7.925 26.145 1.00 60.97 124 THR A C 1
ATOM 908 O O . THR A 1 124 ? -8.287 8.596 25.186 1.00 60.97 124 THR A O 1
ATOM 911 N N . ARG A 1 125 ? -7.996 6.815 26.513 1.00 69.12 125 ARG A N 1
ATOM 912 C CA . ARG A 1 125 ? -6.700 6.417 25.929 1.00 69.12 125 ARG A CA 1
ATOM 913 C C . ARG A 1 125 ? -6.804 5.544 24.674 1.00 69.12 125 ARG A C 1
ATOM 915 O O . ARG A 1 125 ? -5.831 5.451 23.934 1.00 69.12 125 ARG A O 1
ATOM 922 N N . LEU A 1 126 ? -7.959 4.929 24.398 1.00 73.50 126 LEU A N 1
ATOM 923 C CA . LEU A 1 126 ? -8.131 4.072 23.211 1.00 73.50 126 LEU A CA 1
ATOM 924 C C . LEU A 1 126 ? -8.444 4.868 21.942 1.00 73.50 126 LEU A C 1
ATOM 926 O O . LEU A 1 126 ? -8.053 4.456 20.854 1.00 73.50 126 LEU A O 1
ATOM 930 N N . THR A 1 127 ? -9.105 6.018 22.080 1.00 76.81 127 THR A N 1
ATOM 931 C CA . THR A 1 127 ? -9.463 6.901 20.965 1.00 76.81 127 THR A CA 1
ATOM 932 C C . THR A 1 127 ? -8.266 7.295 20.094 1.00 76.81 127 THR A C 1
ATOM 934 O O . THR A 1 127 ? -8.365 7.099 18.886 1.00 76.81 127 THR A O 1
ATOM 937 N N . PRO A 1 128 ? -7.127 7.784 20.631 1.00 79.69 128 PRO A N 1
ATOM 938 C CA . PRO A 1 128 ? -5.994 8.162 19.787 1.00 79.69 128 PRO A CA 1
ATOM 939 C C . PRO A 1 128 ? -5.377 6.966 19.052 1.00 79.69 128 PRO A C 1
ATOM 941 O O . PRO A 1 128 ? -5.008 7.105 17.892 1.00 79.69 128 PRO A O 1
ATOM 944 N N . VAL A 1 129 ? -5.319 5.783 19.676 1.00 77.44 129 VAL A N 1
ATOM 945 C CA . VAL A 1 129 ? -4.760 4.567 19.052 1.00 77.44 129 VAL A CA 1
ATOM 946 C C . VAL A 1 129 ? -5.677 4.042 17.948 1.00 77.44 129 VAL A C 1
ATOM 948 O O . VAL A 1 129 ? -5.213 3.732 16.854 1.00 77.44 129 VAL A O 1
ATOM 951 N N . ALA A 1 130 ? -6.986 3.993 18.203 1.00 80.19 130 ALA A N 1
ATOM 952 C CA . ALA A 1 130 ? -7.985 3.621 17.207 1.00 80.19 130 ALA A CA 1
ATOM 953 C C . ALA A 1 130 ? -7.963 4.570 16.005 1.00 80.19 130 ALA A C 1
ATOM 955 O O . ALA A 1 130 ? -7.989 4.133 14.856 1.00 80.19 130 ALA A O 1
ATOM 956 N N . LEU A 1 131 ? -7.880 5.872 16.274 1.00 81.88 131 LEU A N 1
ATOM 957 C CA . LEU A 1 131 ? -7.827 6.889 15.239 1.00 81.88 131 LEU A CA 1
ATOM 958 C C . LEU A 1 131 ? -6.512 6.792 14.449 1.00 81.88 131 LEU A C 1
ATOM 960 O O . LEU A 1 131 ? -6.540 6.847 13.225 1.00 81.88 131 LEU A O 1
ATOM 964 N N . TRP A 1 132 ? -5.382 6.548 15.118 1.00 80.88 132 TRP A N 1
ATOM 965 C CA . TRP A 1 132 ? -4.087 6.316 14.473 1.00 80.88 132 TRP A CA 1
ATOM 966 C C . TRP A 1 132 ? -4.097 5.087 13.550 1.00 80.88 132 TRP A C 1
ATOM 968 O O . TRP A 1 132 ? -3.570 5.157 12.439 1.00 80.88 132 TRP A O 1
ATOM 978 N N . ALA A 1 133 ? -4.735 3.995 13.975 1.00 81.25 133 ALA A N 1
ATOM 979 C CA . ALA A 1 133 ? -4.845 2.769 13.191 1.00 81.25 133 ALA A CA 1
ATOM 980 C C . ALA A 1 133 ? -5.780 2.916 11.977 1.00 81.25 133 ALA A C 1
ATOM 982 O O . ALA A 1 133 ? -5.447 2.463 10.885 1.00 81.25 133 ALA A O 1
ATOM 983 N N . LEU A 1 134 ? -6.947 3.545 12.156 1.00 82.06 134 LEU A N 1
ATOM 984 C CA . LEU A 1 134 ? -8.005 3.560 11.140 1.00 82.06 134 LEU A CA 1
ATOM 985 C C . LEU A 1 134 ? -7.936 4.751 10.187 1.00 82.06 134 LEU A C 1
ATOM 987 O O . LEU A 1 134 ? -8.313 4.619 9.025 1.00 82.06 134 LEU A O 1
ATOM 991 N N . ALA A 1 135 ? -7.493 5.920 10.649 1.00 81.12 135 ALA A N 1
ATOM 992 C CA . ALA A 1 135 ? -7.606 7.134 9.850 1.00 81.12 135 ALA A CA 1
ATOM 993 C C . ALA A 1 135 ? -6.797 7.089 8.545 1.00 81.12 135 ALA A C 1
ATOM 995 O O . ALA A 1 135 ? -7.348 7.504 7.527 1.00 81.12 135 ALA A O 1
ATOM 996 N N . PRO A 1 136 ? -5.559 6.555 8.496 1.00 76.88 136 PRO A N 1
ATOM 997 C CA . PRO A 1 136 ? -4.843 6.449 7.228 1.00 76.88 136 PRO A CA 1
ATOM 998 C C . PRO A 1 136 ? -5.528 5.482 6.269 1.00 76.88 136 PRO A C 1
ATOM 1000 O O . PRO A 1 136 ? -5.600 5.784 5.088 1.00 76.88 136 PRO A O 1
ATOM 1003 N N . PHE A 1 137 ? -6.098 4.379 6.767 1.00 78.56 137 PHE A N 1
ATOM 1004 C CA . PHE A 1 137 ? -6.845 3.432 5.938 1.00 78.56 137 PHE A CA 1
ATOM 1005 C C . PHE A 1 137 ? -8.099 4.075 5.336 1.00 78.56 137 PHE A C 1
ATOM 1007 O O . PHE A 1 137 ? -8.293 4.048 4.124 1.00 78.56 137 PHE A O 1
ATOM 1014 N N . LEU A 1 138 ? -8.921 4.721 6.169 1.00 81.88 138 LEU A N 1
ATOM 1015 C CA . LEU A 1 138 ? -10.124 5.422 5.715 1.00 81.88 138 LEU A CA 1
ATOM 1016 C C . LEU A 1 138 ? -9.787 6.551 4.743 1.00 81.88 138 LEU A C 1
ATOM 1018 O O . LEU A 1 138 ? -10.492 6.744 3.757 1.00 81.88 138 LEU A O 1
ATOM 1022 N N . LEU A 1 139 ? -8.696 7.273 4.994 1.00 79.56 139 LEU A N 1
ATOM 1023 C CA . LEU A 1 139 ? -8.241 8.325 4.104 1.00 79.56 139 LEU A CA 1
ATOM 1024 C C . LEU A 1 139 ? -7.733 7.764 2.775 1.00 79.56 139 LEU A C 1
ATOM 1026 O O . LEU A 1 139 ? -8.037 8.351 1.740 1.00 79.56 139 LEU A O 1
ATOM 1030 N N . THR A 1 140 ? -7.031 6.628 2.774 1.00 77.69 140 THR A N 1
ATOM 1031 C CA . THR A 1 140 ? -6.658 5.923 1.542 1.00 77.69 140 THR A CA 1
ATOM 1032 C C . THR A 1 140 ? -7.897 5.536 0.754 1.00 77.69 140 THR A C 1
ATOM 1034 O O . THR A 1 140 ? -7.978 5.881 -0.414 1.00 77.69 140 THR A O 1
ATOM 1037 N N . VAL A 1 141 ? -8.904 4.920 1.378 1.00 79.25 141 VAL A N 1
ATOM 1038 C CA . VAL A 1 141 ? -10.157 4.566 0.689 1.00 79.25 141 VAL A CA 1
ATOM 1039 C C . VAL A 1 141 ? -10.860 5.813 0.139 1.00 79.25 141 VAL A C 1
ATOM 1041 O O . VAL A 1 141 ? -11.276 5.829 -1.017 1.00 79.25 141 VAL A O 1
ATOM 1044 N N . ALA A 1 142 ? -10.951 6.881 0.936 1.00 80.88 142 ALA A N 1
ATOM 1045 C CA . ALA A 1 142 ? -11.616 8.120 0.541 1.00 80.88 142 ALA A CA 1
ATOM 1046 C C . ALA A 1 142 ? -10.884 8.851 -0.592 1.00 80.88 142 ALA A C 1
ATOM 1048 O O . ALA A 1 142 ? -11.521 9.476 -1.435 1.00 80.88 142 ALA A O 1
ATOM 1049 N N . THR A 1 143 ? -9.552 8.788 -0.618 1.00 74.31 143 THR A N 1
ATOM 1050 C CA . THR A 1 143 ? -8.735 9.515 -1.595 1.00 74.31 143 THR A CA 1
ATOM 1051 C C . THR A 1 143 ? -8.212 8.655 -2.733 1.00 74.31 143 THR A C 1
ATOM 1053 O O . THR A 1 143 ? -7.703 9.231 -3.688 1.00 74.31 143 THR A O 1
ATOM 1056 N N . ALA A 1 144 ? -8.401 7.332 -2.713 1.00 75.56 144 ALA A N 1
ATOM 1057 C CA . ALA A 1 144 ? -7.917 6.405 -3.741 1.00 75.56 144 ALA A CA 1
ATOM 1058 C C . ALA A 1 144 ? -8.318 6.839 -5.158 1.00 75.56 144 ALA A C 1
ATOM 1060 O O . ALA A 1 144 ? -7.524 6.756 -6.090 1.00 75.56 144 ALA A O 1
ATOM 1061 N N . ARG A 1 145 ? -9.527 7.394 -5.311 1.00 74.25 145 ARG A N 1
ATOM 1062 C CA . ARG A 1 145 ? -10.027 7.899 -6.596 1.00 74.25 145 ARG A CA 1
ATOM 1063 C C . ARG A 1 145 ? -9.308 9.167 -7.087 1.00 74.25 145 ARG A C 1
ATOM 1065 O O . ARG A 1 145 ? -9.280 9.415 -8.288 1.00 74.25 145 ARG A O 1
ATOM 1072 N N . TRP A 1 146 ? -8.754 9.987 -6.192 1.00 70.69 146 TRP A N 1
ATOM 1073 C CA . TRP A 1 146 ? -8.174 11.301 -6.522 1.00 70.69 146 TRP A CA 1
ATOM 1074 C C . TRP A 1 146 ? -6.652 11.360 -6.400 1.00 70.69 146 TRP A C 1
ATOM 1076 O O . TRP A 1 146 ? -6.007 12.112 -7.123 1.00 70.69 146 TRP A O 1
ATOM 1086 N N . LEU A 1 147 ? -6.083 10.605 -5.466 1.00 68.19 147 LEU A N 1
ATOM 1087 C CA . LEU A 1 147 ? -4.672 10.590 -5.122 1.00 68.19 147 LEU A CA 1
ATOM 1088 C C . LEU A 1 147 ? -4.184 9.155 -5.295 1.00 68.19 147 LEU A C 1
ATOM 1090 O O . LEU A 1 147 ? -4.257 8.345 -4.378 1.00 68.19 147 LEU A O 1
ATOM 1094 N N . HIS A 1 148 ? -3.616 8.855 -6.462 1.00 61.34 148 HIS A N 1
ATOM 1095 C CA . HIS A 1 148 ? -2.965 7.566 -6.750 1.00 61.34 148 HIS A CA 1
ATOM 1096 C C . HIS A 1 148 ? -1.642 7.397 -5.953 1.00 61.34 148 HIS A C 1
ATOM 1098 O O . HIS A 1 148 ? -0.828 6.524 -6.238 1.00 61.34 148 HIS A O 1
ATOM 1104 N N . LEU A 1 149 ? -1.406 8.279 -4.970 1.00 56.56 149 LEU A N 1
ATOM 1105 C CA . LEU A 1 149 ? -0.164 8.487 -4.225 1.00 56.56 149 LEU A CA 1
ATOM 1106 C C . LEU A 1 149 ? -0.104 7.719 -2.897 1.00 56.56 149 LEU A C 1
ATOM 1108 O O . LEU A 1 149 ? 0.973 7.611 -2.311 1.00 56.56 149 LEU A O 1
ATOM 1112 N N . LEU A 1 150 ? -1.217 7.171 -2.401 1.00 58.84 150 LEU A N 1
ATOM 1113 C CA . LEU A 1 150 ? -1.221 6.404 -1.151 1.00 58.84 150 LEU A CA 1
ATOM 1114 C C . LEU A 1 150 ? -0.894 4.932 -1.421 1.00 58.84 150 LEU A C 1
ATOM 1116 O O . LEU A 1 150 ? -1.727 4.048 -1.262 1.00 58.84 150 LEU A O 1
ATOM 1120 N N . LEU A 1 151 ? 0.355 4.698 -1.833 1.00 59.78 151 LEU A N 1
ATOM 1121 C CA . LEU A 1 151 ? 0.956 3.368 -1.922 1.00 59.78 151 LEU A CA 1
ATOM 1122 C C . LEU A 1 151 ? 0.906 2.652 -0.562 1.00 59.78 151 LEU A C 1
ATOM 1124 O O . LEU A 1 151 ? 0.987 3.299 0.488 1.00 59.78 151 LEU A O 1
ATOM 1128 N N . ASP A 1 152 ? 0.934 1.317 -0.590 1.00 60.62 152 ASP A N 1
ATOM 1129 C CA . ASP A 1 152 ? 1.076 0.400 0.560 1.00 60.62 152 ASP A CA 1
ATOM 1130 C C . ASP A 1 152 ? 2.076 0.878 1.625 1.00 60.62 152 ASP A C 1
ATOM 1132 O O . ASP A 1 152 ? 1.882 0.710 2.830 1.00 60.62 152 ASP A O 1
ATOM 1136 N N . ARG A 1 153 ? 3.136 1.567 1.188 1.00 64.56 153 ARG A N 1
ATOM 1137 C CA . ARG A 1 153 ? 4.184 2.133 2.045 1.00 64.56 153 ARG A CA 1
ATOM 1138 C C . ARG A 1 153 ? 3.655 3.142 3.069 1.00 64.56 153 ARG A C 1
ATOM 1140 O O . ARG A 1 153 ? 4.202 3.248 4.160 1.00 64.56 153 ARG A O 1
ATOM 1147 N N . CYS A 1 154 ? 2.590 3.878 2.755 1.00 68.25 154 CY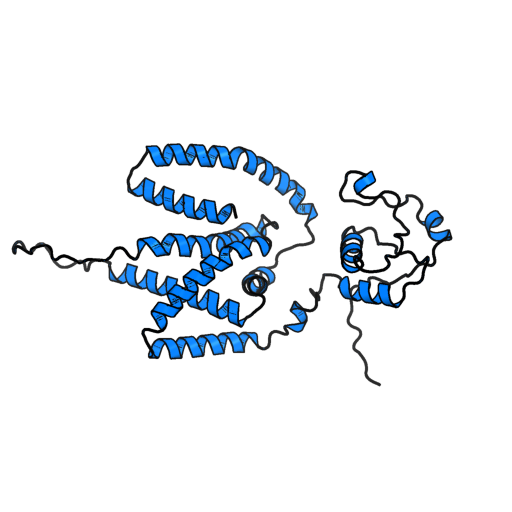S A N 1
ATOM 1148 C CA . CYS A 1 154 ? 1.957 4.798 3.701 1.00 68.25 154 CYS A CA 1
ATOM 1149 C C . CYS A 1 154 ? 1.161 4.077 4.792 1.00 68.25 154 CYS A C 1
ATOM 1151 O O . CYS A 1 154 ? 1.022 4.615 5.894 1.00 68.25 154 CYS A O 1
ATOM 1153 N N . LEU A 1 155 ? 0.693 2.858 4.520 1.00 76.88 155 LEU A N 1
ATOM 1154 C CA . LEU A 1 155 ? 0.013 2.033 5.509 1.00 76.88 155 LEU A CA 1
ATOM 1155 C C . LEU A 1 155 ? 0.973 1.271 6.420 1.00 76.88 155 LEU A C 1
ATOM 1157 O O . LEU A 1 155 ? 0.566 0.934 7.531 1.00 76.88 155 LEU A O 1
ATOM 1161 N N . LEU A 1 156 ? 2.249 1.085 6.050 1.00 72.69 156 LEU A N 1
ATOM 1162 C CA . LEU A 1 156 ? 3.263 0.501 6.952 1.00 72.69 156 LEU A CA 1
ATOM 1163 C C . LEU A 1 156 ? 3.322 1.234 8.298 1.00 72.69 156 LEU A C 1
ATOM 1165 O O . LEU A 1 156 ? 3.537 0.630 9.343 1.00 72.69 156 LEU A O 1
ATOM 1169 N N . PHE A 1 157 ? 3.015 2.528 8.302 1.00 74.62 157 PHE A N 1
ATOM 1170 C CA . PHE A 1 157 ? 2.980 3.342 9.513 1.00 74.62 157 PHE A CA 1
ATOM 1171 C C . PHE A 1 157 ? 1.762 3.100 10.417 1.00 74.62 157 PHE A C 1
ATOM 1173 O O . PHE A 1 157 ? 1.766 3.543 11.563 1.00 74.62 157 PHE A O 1
ATOM 1180 N N . THR A 1 158 ? 0.730 2.410 9.925 1.00 79.56 158 THR A N 1
ATOM 1181 C CA . THR A 1 158 ? -0.418 1.961 10.735 1.00 79.56 158 THR A CA 1
ATOM 1182 C C . THR A 1 158 ? -0.187 0.606 11.385 1.00 79.56 158 THR A C 1
ATOM 1184 O O . THR A 1 158 ? -0.883 0.274 12.342 1.00 79.56 158 THR A O 1
ATOM 1187 N N . VAL A 1 159 ? 0.809 -0.159 10.924 1.00 76.00 159 VAL A N 1
ATOM 1188 C CA . VAL A 1 159 ? 1.092 -1.509 11.428 1.00 76.00 159 VAL A CA 1
ATOM 1189 C C . VAL A 1 159 ? 1.323 -1.524 12.943 1.00 76.00 159 VAL A C 1
ATOM 1191 O O . VAL A 1 159 ? 0.646 -2.302 13.615 1.00 76.00 159 VAL A O 1
ATOM 1194 N N . PRO A 1 160 ? 2.161 -0.650 13.540 1.00 75.38 160 PRO A N 1
ATOM 1195 C CA . PRO A 1 160 ? 2.344 -0.653 14.991 1.00 75.38 160 PRO A CA 1
ATOM 1196 C C . PRO A 1 160 ? 1.050 -0.329 15.753 1.00 75.38 160 PRO A C 1
ATOM 1198 O O . PRO A 1 160 ? 0.769 -0.938 16.783 1.00 75.38 160 PRO A O 1
ATOM 1201 N N . ALA A 1 161 ? 0.224 0.583 15.227 1.00 76.62 161 ALA A N 1
ATOM 1202 C CA . ALA A 1 161 ? -1.068 0.943 15.811 1.00 76.62 161 ALA A CA 1
ATOM 1203 C C . ALA A 1 161 ? -2.041 -0.242 15.809 1.00 76.62 161 ALA A C 1
ATOM 1205 O O . ALA A 1 161 ? -2.700 -0.516 16.812 1.00 76.62 161 ALA A O 1
ATOM 1206 N N . LEU A 1 162 ? -2.101 -0.960 14.683 1.00 76.38 162 LEU A N 1
ATOM 1207 C CA . LEU A 1 162 ? -2.914 -2.160 14.517 1.00 76.38 162 LEU A CA 1
ATOM 1208 C C . LEU A 1 162 ? -2.446 -3.278 15.449 1.00 76.38 162 LEU A C 1
ATOM 1210 O O . LEU A 1 162 ? -3.283 -3.905 16.089 1.00 76.38 162 LEU A O 1
ATOM 1214 N N . ILE A 1 163 ? -1.132 -3.477 15.593 1.00 73.50 163 ILE A N 1
ATOM 1215 C CA . ILE A 1 163 ? -0.563 -4.457 16.528 1.00 73.50 163 ILE A CA 1
ATOM 1216 C C . ILE A 1 163 ? -0.937 -4.103 17.969 1.00 73.50 163 ILE A C 1
ATOM 1218 O O . ILE A 1 163 ? -1.439 -4.958 18.689 1.00 73.50 163 ILE A O 1
ATOM 1222 N N . LEU A 1 164 ? -0.768 -2.847 18.393 1.00 71.94 164 LEU A N 1
ATOM 1223 C CA . LEU A 1 164 ? -1.146 -2.418 19.744 1.00 71.94 164 LEU A CA 1
ATOM 1224 C C . LEU A 1 164 ? -2.640 -2.626 20.009 1.00 71.94 164 LEU A C 1
ATOM 1226 O O . LEU A 1 164 ? -3.024 -3.144 21.059 1.00 71.94 164 LEU A O 1
ATOM 1230 N N . LEU A 1 165 ? -3.489 -2.254 19.049 1.00 76.12 165 LEU A N 1
ATOM 1231 C CA . LEU A 1 165 ? -4.933 -2.420 19.163 1.00 76.12 165 LEU A CA 1
ATOM 1232 C C . LEU A 1 165 ? -5.322 -3.907 19.204 1.00 76.12 165 LEU A C 1
ATOM 1234 O O . LEU A 1 165 ? -6.179 -4.291 20.003 1.00 76.12 165 LEU A O 1
ATOM 1238 N N . ALA A 1 166 ? -4.645 -4.747 18.419 1.00 73.94 166 ALA A N 1
ATOM 1239 C CA . ALA A 1 166 ? -4.814 -6.192 18.435 1.00 73.94 166 ALA A CA 1
ATOM 1240 C C . ALA A 1 166 ? -4.395 -6.805 19.773 1.00 73.94 166 ALA A C 1
ATOM 1242 O O . ALA A 1 166 ? -5.177 -7.547 20.360 1.00 73.94 166 ALA A O 1
ATOM 1243 N N . THR A 1 167 ? -3.232 -6.437 20.309 1.00 72.31 167 THR A N 1
ATOM 1244 C CA . THR A 1 167 ? -2.741 -6.895 21.617 1.00 72.31 167 THR A CA 1
ATOM 1245 C C . THR A 1 167 ? -3.718 -6.540 22.738 1.00 72.31 167 THR A C 1
ATOM 1247 O O . THR A 1 167 ? -4.060 -7.396 23.554 1.00 72.31 167 THR A O 1
ATOM 1250 N N . ILE A 1 168 ? -4.252 -5.312 22.749 1.00 77.50 168 ILE A N 1
ATOM 1251 C CA . ILE A 1 168 ? -5.288 -4.893 23.710 1.00 77.50 168 ILE A CA 1
ATOM 1252 C C . ILE A 1 168 ? -6.560 -5.737 23.550 1.00 77.50 168 ILE A C 1
ATOM 1254 O O . ILE A 1 168 ? -7.166 -6.145 24.546 1.00 77.50 168 ILE A O 1
ATOM 1258 N N . GLY A 1 169 ? -6.978 -5.994 22.308 1.00 75.19 169 GLY A N 1
ATOM 1259 C CA . GLY A 1 169 ? -8.128 -6.841 22.000 1.00 75.19 169 GLY A CA 1
ATOM 1260 C C . GLY A 1 169 ? -7.948 -8.270 22.513 1.00 75.19 169 GLY A C 1
ATOM 1261 O O . GLY A 1 169 ? -8.825 -8.779 23.211 1.00 75.19 169 GLY A O 1
ATOM 1262 N N . ILE A 1 170 ? -6.789 -8.874 22.238 1.00 70.19 170 ILE A N 1
ATOM 1263 C CA . ILE A 1 170 ? -6.423 -10.238 22.638 1.00 70.19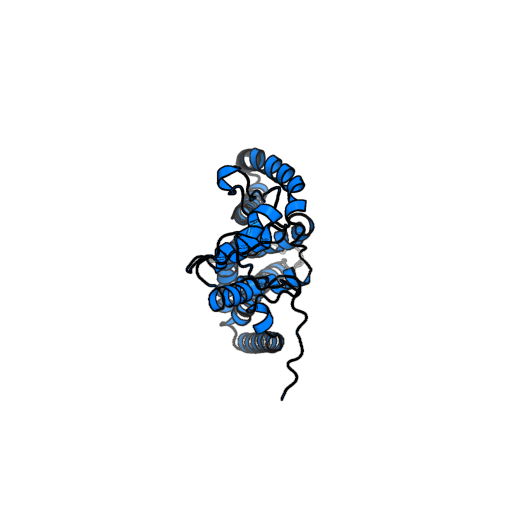 170 ILE A CA 1
ATOM 1264 C C . ILE A 1 170 ? -6.369 -10.361 24.165 1.00 70.19 170 ILE A C 1
ATOM 1266 O O . ILE A 1 170 ? -7.014 -11.253 24.712 1.00 70.19 170 ILE A O 1
ATOM 1270 N N . HIS A 1 171 ? -5.706 -9.437 24.871 1.00 71.88 171 HIS A N 1
ATOM 1271 C CA . HIS A 1 171 ? -5.641 -9.451 26.341 1.00 71.88 171 HIS A CA 1
ATOM 1272 C C . HIS A 1 171 ? -7.016 -9.375 27.010 1.00 71.88 171 HIS A C 1
ATOM 1274 O O . HIS A 1 171 ? -7.248 -9.982 28.052 1.00 71.88 171 HIS A O 1
ATOM 1280 N N . ARG A 1 172 ? -7.960 -8.633 26.421 1.00 70.56 172 ARG A N 1
ATOM 1281 C CA . ARG A 1 172 ? -9.337 -8.577 26.935 1.00 70.56 172 ARG A CA 1
ATOM 1282 C C . ARG A 1 172 ? -10.121 -9.853 26.651 1.00 70.56 172 ARG A C 1
ATOM 1284 O O . ARG A 1 172 ? -11.106 -10.127 27.335 1.00 70.56 172 ARG A O 1
ATOM 1291 N N . PHE A 1 173 ? -9.706 -10.604 25.640 1.00 66.25 173 PHE A N 1
ATOM 1292 C CA . PHE A 1 173 ? -10.356 -11.829 25.204 1.00 66.25 173 PHE A CA 1
ATOM 1293 C C . PHE A 1 173 ? -9.904 -13.055 25.985 1.00 66.25 173 PHE A C 1
ATOM 1295 O O . PHE A 1 173 ? -10.742 -13.885 26.334 1.00 66.25 173 PHE A O 1
ATOM 1302 N N . THR A 1 174 ? -8.615 -13.148 26.316 1.00 66.19 174 THR A N 1
ATOM 1303 C CA . THR A 1 174 ? -8.056 -14.256 27.107 1.00 66.19 174 THR A CA 1
ATOM 1304 C C . THR A 1 174 ? -8.675 -14.364 28.502 1.00 66.19 174 THR A C 1
ATOM 1306 O O . THR A 1 174 ? -8.710 -15.449 29.069 1.00 66.19 174 THR A O 1
ATOM 1309 N N . ALA A 1 175 ? -9.279 -13.288 29.013 1.00 69.19 175 ALA A N 1
ATOM 1310 C CA . ALA A 1 175 ? -10.037 -13.292 30.263 1.00 69.19 175 ALA A CA 1
ATOM 1311 C C . ALA A 1 175 ? -11.394 -14.037 30.197 1.00 69.19 175 ALA A C 1
ATOM 1313 O O . ALA A 1 175 ? -12.061 -14.160 31.224 1.00 69.19 175 ALA A O 1
ATOM 1314 N N . ARG A 1 176 ? -11.860 -14.503 29.021 1.00 72.19 176 ARG A N 1
ATOM 1315 C CA . ARG A 1 176 ? -13.156 -15.202 28.875 1.00 72.19 176 ARG A CA 1
ATOM 1316 C C . ARG A 1 176 ? -13.075 -16.430 27.946 1.00 72.19 176 ARG A C 1
ATOM 1318 O O . ARG A 1 176 ? -13.198 -16.283 26.726 1.00 72.19 176 ARG A O 1
ATOM 1325 N N . PRO A 1 177 ? -12.987 -17.660 28.488 1.00 72.12 177 PRO A N 1
ATOM 1326 C CA . PRO A 1 177 ? -12.645 -18.866 27.720 1.00 72.12 177 PRO A CA 1
ATOM 1327 C C . PRO A 1 177 ? -13.660 -19.235 26.623 1.00 72.12 177 PRO A C 1
ATOM 1329 O O . PRO A 1 177 ? -13.281 -19.711 25.554 1.00 72.12 177 PRO A O 1
ATOM 1332 N N . GLN A 1 178 ? -14.954 -18.961 26.826 1.00 76.25 178 GLN A N 1
ATOM 1333 C CA . GLN A 1 178 ? -15.980 -19.223 25.806 1.00 76.25 178 GLN A CA 1
ATOM 1334 C C . GLN A 1 178 ? -15.843 -18.323 24.573 1.00 76.25 178 GLN A C 1
ATOM 1336 O O . GLN A 1 178 ? -16.155 -18.737 23.455 1.00 76.25 178 GLN A O 1
ATOM 1341 N N . VAL A 1 179 ? -15.371 -17.091 24.762 1.00 65.38 179 VAL A N 1
ATOM 1342 C CA . VAL A 1 179 ? -15.203 -16.142 23.661 1.00 65.38 179 VAL A CA 1
ATOM 1343 C C . VAL A 1 179 ? -13.911 -16.456 22.905 1.00 65.38 179 VAL A C 1
ATOM 1345 O O . VAL A 1 179 ? -13.921 -16.424 21.678 1.00 65.38 179 VAL A O 1
ATOM 1348 N N . VAL A 1 180 ? -12.853 -16.891 23.605 1.00 67.44 180 VAL A N 1
ATOM 1349 C CA . VAL A 1 180 ? -11.618 -17.417 22.989 1.00 67.44 180 VAL A CA 1
ATOM 1350 C C . VAL A 1 180 ? -11.923 -18.551 22.014 1.00 67.44 180 VAL A C 1
ATOM 1352 O O . VAL A 1 180 ? -11.467 -18.487 20.876 1.00 67.44 180 VAL A O 1
ATOM 1355 N N . ARG A 1 181 ? -12.756 -19.536 22.397 1.00 70.75 181 ARG A N 1
ATOM 1356 C CA . ARG A 1 181 ? -13.169 -20.612 21.472 1.00 70.75 181 ARG A CA 1
ATOM 1357 C C . ARG A 1 181 ? -13.829 -20.063 20.212 1.00 70.75 181 ARG A C 1
ATOM 1359 O O . ARG A 1 181 ? -13.454 -20.496 19.135 1.00 70.75 181 ARG A O 1
ATOM 1366 N N . ARG A 1 182 ? -14.757 -19.104 20.335 1.00 74.25 182 ARG A N 1
ATOM 1367 C CA . ARG A 1 182 ? -15.468 -18.502 19.187 1.00 74.25 182 ARG A CA 1
ATOM 1368 C C . ARG A 1 182 ? -14.555 -17.685 18.273 1.00 74.25 182 ARG A C 1
ATOM 1370 O O . ARG A 1 182 ? -14.733 -17.714 17.062 1.00 74.25 182 ARG A O 1
ATOM 1377 N N . VAL A 1 183 ? -13.589 -16.958 18.836 1.00 65.00 183 VAL A N 1
ATOM 1378 C CA . VAL A 1 183 ? -12.604 -16.218 18.034 1.00 65.00 183 VAL A CA 1
ATOM 1379 C C . VAL A 1 183 ? -11.608 -17.155 17.377 1.00 65.00 183 VAL A C 1
ATOM 1381 O O . VAL A 1 183 ? -11.302 -16.942 16.214 1.00 65.00 183 VAL A O 1
ATOM 1384 N N . ALA A 1 184 ? -11.164 -18.213 18.054 1.00 65.56 184 ALA A N 1
ATOM 1385 C CA . ALA A 1 184 ? -10.322 -19.229 17.437 1.00 65.56 184 ALA A CA 1
ATOM 1386 C C . ALA A 1 184 ? -11.035 -19.888 16.245 1.00 65.56 184 ALA A C 1
ATOM 1388 O O . ALA A 1 184 ? -10.451 -19.960 15.168 1.00 65.56 184 ALA A O 1
ATOM 1389 N N . THR A 1 185 ? -12.312 -20.274 16.377 1.00 71.94 185 THR A N 1
ATOM 1390 C CA . THR A 1 185 ? -13.081 -20.795 15.232 1.00 71.94 185 THR A CA 1
ATOM 1391 C C . THR A 1 185 ? -13.278 -19.760 14.133 1.00 71.94 185 THR A C 1
ATOM 1393 O O . THR A 1 185 ? -13.141 -20.109 12.966 1.00 71.94 185 THR A O 1
ATOM 1396 N N . ALA A 1 186 ? -13.555 -18.496 14.464 1.00 70.81 186 ALA A N 1
ATOM 1397 C CA . ALA A 1 186 ? -13.675 -17.440 13.459 1.00 70.81 186 ALA A CA 1
ATOM 1398 C C . ALA A 1 186 ? -12.349 -17.191 12.722 1.00 70.81 186 ALA A C 1
ATOM 1400 O O . ALA A 1 186 ? -12.348 -17.029 11.508 1.00 70.81 186 ALA A O 1
ATOM 1401 N N . LEU A 1 187 ? -11.219 -17.209 13.432 1.00 64.00 187 LEU A N 1
ATOM 1402 C CA . LEU A 1 187 ? -9.894 -17.025 12.848 1.00 64.00 187 LEU A CA 1
ATOM 1403 C C . LEU A 1 187 ? -9.536 -18.195 11.927 1.00 64.00 187 LEU A C 1
ATOM 1405 O O . LEU A 1 187 ? -9.083 -17.970 10.812 1.00 64.00 187 LEU A O 1
ATOM 1409 N N . VAL A 1 188 ? -9.810 -19.431 12.358 1.00 69.44 188 VAL A N 1
ATOM 1410 C CA . VAL A 1 188 ? -9.653 -20.635 11.529 1.00 69.44 188 VAL A CA 1
ATOM 1411 C C . VAL A 1 188 ? -10.552 -20.568 10.294 1.00 69.44 188 VAL A C 1
ATOM 1413 O O . VAL A 1 188 ? -10.083 -20.867 9.204 1.00 69.44 188 VAL A O 1
ATOM 1416 N N . ALA A 1 189 ? -11.803 -20.119 10.428 1.00 71.69 189 ALA A N 1
ATOM 1417 C CA . ALA A 1 189 ? -12.715 -19.958 9.297 1.00 71.69 189 ALA A CA 1
ATOM 1418 C C . ALA A 1 189 ? -12.237 -18.883 8.309 1.00 71.69 189 ALA A C 1
ATOM 1420 O O . ALA A 1 189 ? -12.307 -19.095 7.103 1.00 71.69 189 ALA A O 1
ATOM 1421 N N . VAL A 1 190 ? -11.705 -17.759 8.800 1.00 65.62 190 VAL A N 1
ATOM 1422 C CA . VAL A 1 190 ? -11.098 -16.719 7.956 1.00 65.62 190 VAL A CA 1
ATOM 1423 C C . VAL A 1 190 ? -9.870 -17.277 7.238 1.00 65.62 190 VAL A C 1
ATOM 1425 O O . VAL A 1 190 ? -9.791 -17.181 6.020 1.00 65.62 190 VAL A O 1
ATOM 1428 N N . ILE A 1 191 ? -8.946 -17.926 7.953 1.00 64.94 191 ILE A N 1
ATOM 1429 C CA . ILE A 1 191 ? -7.756 -18.549 7.351 1.00 64.94 191 ILE A CA 1
ATOM 1430 C C . ILE A 1 191 ? -8.161 -19.583 6.292 1.00 64.94 191 ILE A C 1
ATOM 1432 O O . ILE A 1 191 ? -7.606 -19.577 5.197 1.00 64.94 191 ILE A O 1
ATOM 1436 N N . ALA A 1 192 ? -9.162 -20.419 6.577 1.00 70.75 192 ALA A N 1
ATOM 1437 C CA . ALA A 1 192 ? -9.689 -21.405 5.639 1.00 70.75 192 ALA A CA 1
ATOM 1438 C C . ALA A 1 192 ? -10.360 -20.756 4.415 1.00 70.75 192 ALA A C 1
ATOM 1440 O O . ALA A 1 192 ? -10.166 -21.227 3.300 1.00 70.75 192 ALA A O 1
ATOM 1441 N N . ALA A 1 193 ? -11.084 -19.646 4.589 1.00 67.81 193 ALA A N 1
ATOM 1442 C CA . ALA A 1 193 ? -11.680 -18.891 3.485 1.00 67.81 193 ALA A CA 1
ATOM 1443 C C . ALA A 1 193 ? -10.626 -18.245 2.565 1.00 67.81 193 ALA A C 1
ATOM 1445 O O . ALA A 1 193 ? -10.894 -18.028 1.386 1.00 67.81 193 ALA A O 1
ATOM 1446 N N . PHE A 1 194 ? -9.423 -17.977 3.084 1.00 58.06 194 PHE A N 1
ATOM 1447 C CA . PHE A 1 194 ? -8.277 -17.482 2.314 1.00 58.06 194 PHE A CA 1
ATOM 1448 C C . PHE A 1 194 ? -7.335 -18.594 1.812 1.00 58.06 194 PHE A C 1
ATOM 1450 O O . PHE A 1 194 ? -6.429 -18.312 1.030 1.00 58.06 194 PHE A O 1
ATOM 1457 N N . ALA A 1 195 ? -7.541 -19.855 2.207 1.00 64.12 195 ALA A N 1
ATOM 1458 C CA . ALA A 1 195 ? -6.765 -20.999 1.724 1.00 64.12 195 ALA A CA 1
ATOM 1459 C C . ALA A 1 195 ? -6.884 -21.277 0.207 1.00 64.12 195 ALA A C 1
ATOM 1461 O O . ALA A 1 195 ? -5.864 -21.633 -0.379 1.00 64.12 195 ALA A O 1
ATOM 1462 N N . PRO A 1 196 ? -8.048 -21.105 -0.464 1.00 60.44 196 PRO A N 1
ATOM 1463 C CA . PRO A 1 196 ? -8.145 -21.304 -1.912 1.00 60.44 196 PRO A CA 1
ATOM 1464 C C . PRO A 1 196 ? -7.586 -20.130 -2.730 1.00 60.44 196 PRO A C 1
ATOM 1466 O O . PRO A 1 196 ? -7.614 -20.182 -3.958 1.00 60.44 196 PRO A O 1
ATOM 1469 N N . PHE A 1 197 ? -7.103 -19.060 -2.087 1.00 60.91 197 PHE A N 1
ATOM 1470 C CA . PHE A 1 197 ? -6.439 -17.975 -2.798 1.00 60.91 197 PHE A CA 1
ATOM 1471 C C . PHE A 1 197 ? -5.086 -18.491 -3.294 1.00 60.91 197 PHE A C 1
ATOM 1473 O O . PHE A 1 197 ? -4.229 -18.851 -2.489 1.00 60.91 197 PHE A O 1
ATOM 1480 N N . ASP A 1 198 ? -4.904 -18.582 -4.613 1.00 62.22 198 ASP A N 1
ATOM 1481 C CA . ASP A 1 198 ? -3.655 -19.055 -5.207 1.00 62.22 198 ASP A CA 1
ATOM 1482 C C . ASP A 1 198 ? -2.545 -18.022 -4.965 1.00 62.22 198 ASP A C 1
ATOM 1484 O O . ASP A 1 198 ? -2.304 -17.110 -5.754 1.00 62.22 198 ASP A O 1
ATOM 1488 N N . TRP A 1 199 ? -1.878 -18.146 -3.817 1.00 57.62 199 TRP A N 1
ATOM 1489 C CA . TRP A 1 199 ? -0.824 -17.241 -3.355 1.00 57.62 199 TRP A CA 1
ATOM 1490 C C . TRP A 1 199 ? 0.352 -17.150 -4.318 1.00 57.62 199 TRP A C 1
ATOM 1492 O O . TRP A 1 199 ? 1.074 -16.152 -4.323 1.00 57.62 199 TRP A O 1
ATOM 1502 N N . SER A 1 200 ? 0.518 -18.166 -5.162 1.00 59.72 200 SE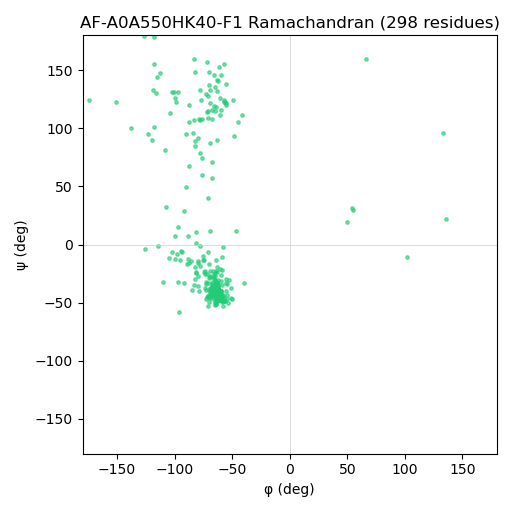R A N 1
ATOM 1503 C CA . SER A 1 200 ? 1.515 -18.159 -6.217 1.00 59.72 200 SER A CA 1
ATOM 1504 C C . SER A 1 200 ? 1.252 -17.069 -7.261 1.00 59.72 200 SER A C 1
ATOM 1506 O O . SER A 1 200 ? 2.196 -16.647 -7.913 1.00 59.72 200 SER A O 1
ATOM 1508 N N . ALA A 1 201 ? 0.014 -16.585 -7.406 1.00 57.00 201 ALA A N 1
ATOM 1509 C CA . ALA A 1 201 ? -0.337 -15.476 -8.291 1.00 57.00 201 ALA A CA 1
ATOM 1510 C C . ALA A 1 201 ? -0.010 -14.094 -7.693 1.00 57.00 201 ALA A C 1
ATOM 1512 O O . ALA A 1 201 ? 0.007 -13.112 -8.430 1.00 57.00 201 ALA A O 1
ATOM 1513 N N . VAL A 1 202 ? 0.227 -14.014 -6.374 1.00 53.56 202 VAL A N 1
ATOM 1514 C CA . VAL A 1 202 ? 0.622 -12.774 -5.681 1.00 53.56 202 VAL A CA 1
ATOM 1515 C C . VAL A 1 202 ? 2.137 -12.689 -5.489 1.00 53.56 202 VAL A C 1
ATOM 1517 O O . VAL A 1 202 ? 2.700 -11.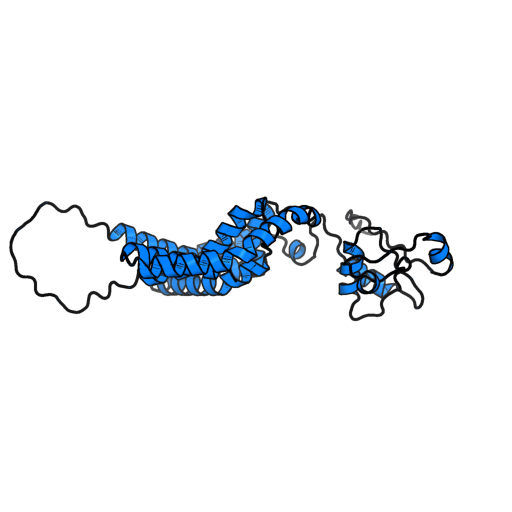598 -5.493 1.00 53.56 202 VAL A O 1
ATOM 1520 N N . THR A 1 203 ? 2.811 -13.828 -5.304 1.00 55.94 203 THR A N 1
ATOM 1521 C CA . THR A 1 203 ? 4.280 -13.883 -5.212 1.00 55.94 203 THR A CA 1
ATOM 1522 C C . THR A 1 203 ? 4.951 -13.917 -6.574 1.00 55.94 203 THR A C 1
ATOM 1524 O O . THR A 1 203 ? 6.007 -13.308 -6.738 1.00 55.94 203 THR A O 1
ATOM 1527 N N . ARG A 1 204 ? 4.345 -14.578 -7.566 1.00 57.59 204 ARG A N 1
ATOM 1528 C CA . ARG A 1 204 ? 4.699 -14.329 -8.961 1.00 57.59 204 ARG A CA 1
ATOM 1529 C C . ARG A 1 204 ? 4.109 -12.975 -9.299 1.00 57.59 204 ARG A C 1
ATOM 1531 O O . ARG A 1 204 ? 2.938 -12.736 -9.028 1.00 57.59 204 ARG A O 1
ATOM 1538 N N . ASN A 1 205 ? 4.915 -12.083 -9.856 1.00 52.97 205 ASN A N 1
ATOM 1539 C CA . ASN A 1 205 ? 4.527 -10.722 -10.228 1.00 52.97 205 ASN A CA 1
ATOM 1540 C C . ASN A 1 205 ? 3.586 -10.728 -11.456 1.00 52.97 205 ASN A C 1
ATOM 1542 O O . ASN A 1 205 ? 3.707 -9.932 -12.377 1.00 52.97 205 ASN A O 1
ATOM 1546 N N . THR A 1 206 ? 2.663 -11.689 -11.502 1.00 52.12 206 THR A N 1
ATOM 1547 C CA . THR A 1 206 ? 1.696 -11.955 -12.557 1.00 52.12 206 THR A CA 1
ATOM 1548 C C . THR A 1 206 ? 0.420 -11.182 -12.277 1.00 52.12 206 THR A C 1
ATOM 1550 O O . THR A 1 206 ? -0.681 -11.730 -12.331 1.00 52.12 206 THR A O 1
ATOM 1553 N N . LEU A 1 207 ? 0.543 -9.885 -11.986 1.00 57.59 207 LEU A N 1
ATOM 1554 C CA . LEU A 1 207 ? -0.577 -9.000 -12.267 1.00 57.59 207 LEU A CA 1
ATOM 1555 C C . LEU A 1 207 ? -0.858 -9.186 -13.766 1.00 57.59 207 LEU A C 1
ATOM 1557 O O . LEU A 1 207 ? 0.059 -8.979 -14.558 1.00 57.59 207 LEU A O 1
ATOM 1561 N N . PRO A 1 208 ? -2.074 -9.577 -14.197 1.00 59.53 208 PRO A N 1
ATOM 1562 C CA . PRO A 1 208 ? -2.360 -9.953 -15.592 1.00 59.53 208 PRO A CA 1
ATOM 1563 C C . PRO A 1 208 ? -2.050 -8.874 -16.649 1.00 59.53 208 PRO A C 1
ATOM 1565 O O . PRO A 1 208 ? -2.272 -9.083 -17.839 1.00 59.53 208 PRO A O 1
ATOM 1568 N N . ARG A 1 209 ? -1.601 -7.690 -16.219 1.00 60.53 209 ARG A N 1
ATOM 1569 C CA . ARG A 1 209 ? -1.278 -6.522 -17.036 1.00 60.53 209 ARG A CA 1
ATOM 1570 C C . ARG A 1 209 ? 0.132 -5.972 -16.811 1.00 60.53 209 ARG A C 1
ATOM 1572 O O . ARG A 1 209 ? 0.500 -5.031 -17.512 1.00 60.53 209 ARG A O 1
ATOM 1579 N N . GLU A 1 210 ? 0.909 -6.512 -15.872 1.00 67.69 210 GLU A N 1
ATOM 1580 C CA . GLU A 1 210 ? 2.290 -6.079 -15.658 1.00 67.69 210 GLU A CA 1
ATOM 1581 C C . GLU A 1 210 ? 3.269 -7.092 -16.268 1.00 67.69 210 GLU A C 1
ATOM 1583 O O . GLU A 1 210 ? 3.100 -8.295 -16.078 1.00 67.69 210 GLU A O 1
ATOM 1588 N N . PRO A 1 211 ? 4.266 -6.640 -17.050 1.00 75.44 211 PRO A N 1
ATOM 1589 C CA . PRO A 1 211 ? 5.301 -7.529 -17.561 1.00 75.44 211 PRO A CA 1
ATOM 1590 C C . PRO A 1 211 ? 6.147 -8.102 -16.420 1.00 75.44 211 PRO A C 1
ATOM 1592 O O . PRO A 1 211 ? 6.586 -7.360 -15.540 1.00 75.44 211 PRO A O 1
ATOM 1595 N N . ASP A 1 212 ? 6.426 -9.403 -16.472 1.00 82.00 212 ASP A N 1
ATOM 1596 C CA . ASP A 1 212 ? 7.337 -10.069 -15.542 1.00 82.00 212 ASP A CA 1
ATOM 1597 C C . ASP A 1 212 ? 8.797 -9.784 -15.929 1.00 82.00 212 ASP A C 1
ATOM 1599 O O . ASP A 1 212 ? 9.469 -10.583 -16.582 1.00 82.00 212 ASP A O 1
ATOM 1603 N N . TYR A 1 213 ? 9.281 -8.595 -15.563 1.00 86.44 213 TYR A N 1
ATOM 1604 C CA . TYR A 1 213 ? 10.648 -8.167 -15.870 1.00 86.44 213 TYR A CA 1
ATOM 1605 C C . TYR A 1 213 ? 11.715 -9.034 -15.204 1.00 86.44 213 TYR A C 1
ATOM 1607 O O . TYR A 1 213 ? 12.829 -9.086 -15.715 1.00 86.44 213 TYR A O 1
ATOM 1615 N N . HIS A 1 214 ? 11.386 -9.716 -14.105 1.00 86.50 214 HIS A N 1
ATOM 1616 C CA . HIS A 1 214 ? 12.316 -10.619 -13.439 1.00 86.50 214 HIS A CA 1
ATOM 1617 C C . HIS A 1 214 ? 12.559 -11.866 -14.293 1.00 86.50 214 HIS A C 1
ATOM 1619 O O . HIS A 1 214 ? 13.706 -12.189 -14.589 1.00 86.50 214 HIS A O 1
ATOM 1625 N N . SER A 1 215 ? 11.494 -12.516 -14.776 1.00 85.62 215 SER A N 1
ATOM 1626 C CA . SER A 1 215 ? 11.636 -13.653 -15.696 1.00 85.62 215 SER A CA 1
ATOM 1627 C C . SER A 1 215 ? 12.331 -13.252 -17.000 1.00 85.62 215 SER A C 1
ATOM 1629 O O . SER A 1 215 ? 13.228 -13.957 -17.451 1.00 85.62 215 SER A O 1
ATOM 1631 N N . VAL A 1 216 ? 12.000 -12.082 -17.562 1.00 88.94 216 VAL A N 1
ATOM 1632 C CA . VAL A 1 216 ? 12.698 -11.559 -18.751 1.00 88.94 216 VAL A CA 1
ATOM 1633 C C . VAL A 1 216 ? 14.181 -11.308 -18.461 1.00 88.94 216 VAL A C 1
ATOM 1635 O O . VAL A 1 216 ? 15.022 -11.620 -19.296 1.00 88.94 216 VAL A O 1
ATOM 1638 N N . ALA A 1 217 ? 14.528 -10.770 -17.288 1.00 91.75 217 ALA A N 1
ATOM 1639 C CA . ALA A 1 217 ? 15.922 -10.570 -16.898 1.00 91.75 217 ALA A CA 1
ATOM 1640 C C . ALA A 1 217 ? 16.675 -11.899 -16.770 1.00 91.75 217 ALA A C 1
ATOM 1642 O O . ALA A 1 217 ? 17.820 -11.980 -17.202 1.00 91.75 217 ALA A O 1
ATOM 1643 N N . LEU A 1 218 ? 16.044 -12.942 -16.220 1.00 90.88 218 LEU A N 1
ATOM 1644 C CA . LEU A 1 218 ? 16.639 -14.279 -16.145 1.00 90.88 218 LEU A CA 1
ATOM 1645 C C . LEU A 1 218 ? 16.889 -14.873 -17.536 1.00 90.88 218 LEU A C 1
ATOM 1647 O O . LEU A 1 218 ? 17.959 -15.432 -17.759 1.00 90.88 218 LEU A O 1
ATOM 1651 N N . GLU A 1 219 ? 15.950 -14.718 -18.471 1.00 91.12 219 GLU A N 1
ATOM 1652 C CA . GLU A 1 219 ? 16.128 -15.143 -19.868 1.00 91.12 219 GLU A CA 1
ATOM 1653 C C . GLU A 1 219 ? 17.262 -14.366 -20.552 1.00 91.12 219 GLU A C 1
ATOM 1655 O O . GLU A 1 219 ? 18.147 -14.962 -21.159 1.00 91.12 219 GLU A O 1
ATOM 1660 N N . VAL A 1 220 ? 17.298 -13.041 -20.380 1.00 91.75 220 VAL A N 1
ATOM 1661 C CA . VAL A 1 220 ? 18.395 -12.193 -20.870 1.00 91.75 220 VAL A CA 1
ATOM 1662 C C . VAL A 1 220 ? 19.739 -12.655 -20.306 1.00 91.75 220 VAL A C 1
ATOM 1664 O O . VAL A 1 220 ? 20.689 -12.823 -21.061 1.00 91.75 220 VAL A O 1
ATOM 1667 N N . LEU A 1 221 ? 19.840 -12.882 -18.994 1.00 91.69 221 LEU A N 1
ATOM 1668 C CA . LEU A 1 221 ? 21.086 -13.316 -18.357 1.00 91.69 221 LEU A CA 1
ATOM 1669 C C . LEU A 1 221 ? 21.527 -14.712 -18.814 1.00 91.69 221 LEU A C 1
ATOM 1671 O O . LEU A 1 221 ? 22.729 -14.973 -18.837 1.00 91.69 221 LEU A O 1
ATOM 1675 N N . ALA A 1 222 ? 20.581 -15.594 -19.147 1.00 92.94 222 ALA A N 1
ATOM 1676 C CA . ALA A 1 222 ? 20.865 -16.950 -19.609 1.00 92.94 222 ALA A CA 1
ATOM 1677 C C . ALA A 1 222 ? 21.417 -16.983 -21.042 1.00 92.94 222 ALA A C 1
ATOM 1679 O O . ALA A 1 222 ? 22.314 -17.776 -21.327 1.00 92.94 222 ALA A O 1
ATOM 1680 N N . ASP A 1 223 ? 20.912 -16.113 -21.917 1.00 91.31 223 ASP A N 1
ATOM 1681 C CA . ASP A 1 223 ? 21.213 -16.153 -23.352 1.00 91.31 223 ASP A CA 1
ATOM 1682 C C . ASP A 1 223 ? 22.189 -15.057 -23.819 1.00 91.31 223 ASP A C 1
ATOM 1684 O O . ASP A 1 223 ? 22.695 -15.132 -24.942 1.00 91.31 223 ASP A O 1
ATOM 1688 N N . GLN A 1 224 ? 22.481 -14.051 -22.985 1.00 91.75 224 GLN A N 1
ATOM 1689 C CA . GLN A 1 224 ? 23.368 -12.948 -23.360 1.00 91.75 224 GLN A CA 1
ATOM 1690 C C . GLN A 1 224 ? 24.799 -13.406 -23.657 1.00 91.75 224 GLN A C 1
ATOM 1692 O O . GLN A 1 224 ? 25.399 -14.222 -22.950 1.00 91.75 224 GLN A O 1
ATOM 1697 N N . ARG A 1 225 ? 25.402 -12.781 -24.666 1.00 90.81 225 ARG A N 1
ATOM 1698 C CA . ARG A 1 225 ? 26.815 -12.921 -25.017 1.00 90.81 225 ARG A CA 1
ATOM 1699 C C . ARG A 1 225 ? 27.544 -11.583 -24.890 1.00 90.81 225 ARG A C 1
ATOM 1701 O O . ARG A 1 225 ? 26.933 -10.517 -25.003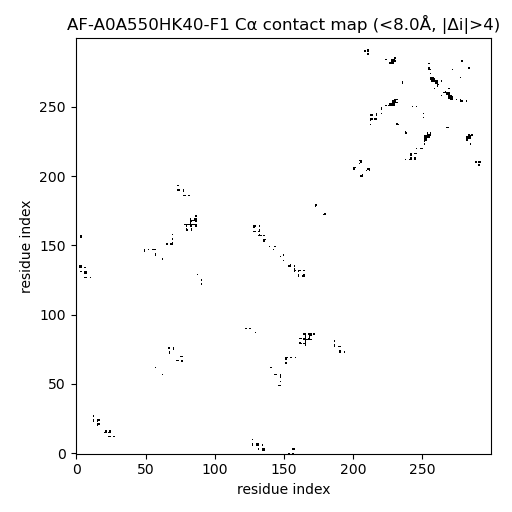 1.00 90.81 225 ARG A O 1
ATOM 1708 N N . PRO A 1 226 ? 28.872 -11.595 -24.670 1.00 90.12 226 PRO A N 1
ATOM 1709 C CA . PRO A 1 226 ? 29.665 -10.374 -24.715 1.00 90.12 226 PRO A CA 1
ATOM 1710 C C . PRO A 1 226 ? 29.486 -9.648 -26.056 1.00 90.12 226 PRO A C 1
ATOM 1712 O O . PRO A 1 226 ? 29.771 -10.211 -27.110 1.00 90.12 226 PRO A O 1
ATOM 1715 N N . GLY A 1 227 ? 29.034 -8.393 -26.004 1.00 86.75 227 GLY A N 1
ATOM 1716 C CA . GLY A 1 227 ? 28.767 -7.568 -27.187 1.00 86.75 227 GLY A CA 1
ATOM 1717 C C . GLY A 1 227 ? 27.290 -7.458 -27.575 1.00 86.75 227 GLY A C 1
ATOM 1718 O O . GLY A 1 227 ? 26.960 -6.587 -28.381 1.00 86.75 227 GLY A O 1
ATOM 1719 N N . ASP A 1 228 ? 26.406 -8.258 -26.973 1.00 88.06 228 ASP A N 1
ATOM 1720 C CA . ASP A 1 228 ? 24.970 -8.158 -27.221 1.00 88.06 228 ASP A CA 1
ATOM 1721 C C . ASP A 1 228 ? 24.397 -6.828 -26.715 1.00 88.06 228 ASP A C 1
ATOM 1723 O O . ASP A 1 228 ? 24.817 -6.260 -25.694 1.00 88.06 228 ASP A O 1
ATOM 1727 N N . GLY A 1 229 ? 23.404 -6.333 -27.454 1.00 89.44 229 GLY A N 1
ATOM 1728 C CA . GLY A 1 229 ? 22.655 -5.136 -27.105 1.00 89.44 229 GLY A CA 1
ATOM 1729 C C . GLY A 1 229 ? 21.185 -5.432 -26.825 1.00 89.44 229 GLY A C 1
ATOM 1730 O O . GLY A 1 229 ? 20.568 -6.250 -27.506 1.00 89.44 229 GLY A O 1
ATOM 1731 N N . ILE A 1 230 ? 20.602 -4.715 -25.863 1.00 89.88 230 ILE A N 1
ATOM 1732 C CA . ILE A 1 230 ? 19.151 -4.687 -25.639 1.00 89.88 230 ILE A CA 1
ATOM 1733 C C . ILE A 1 230 ? 18.585 -3.412 -26.249 1.00 89.88 230 ILE A C 1
ATOM 1735 O O . ILE A 1 230 ? 19.076 -2.315 -25.993 1.00 89.88 230 ILE A O 1
ATOM 1739 N N . ALA A 1 231 ? 17.514 -3.548 -27.026 1.00 88.38 231 ALA A N 1
ATOM 1740 C CA . ALA A 1 231 ? 16.699 -2.423 -27.456 1.00 88.38 231 ALA A CA 1
ATOM 1741 C C . ALA A 1 231 ? 15.401 -2.408 -26.647 1.00 88.38 231 ALA A C 1
ATOM 1743 O O . ALA A 1 231 ? 14.554 -3.292 -26.778 1.00 88.38 231 ALA A O 1
ATOM 1744 N N . TYR A 1 232 ? 15.230 -1.385 -25.815 1.00 86.31 232 TYR A N 1
ATOM 1745 C CA . TYR A 1 232 ? 13.952 -1.149 -25.158 1.00 86.31 232 TYR A CA 1
ATOM 1746 C C . TYR A 1 232 ? 13.003 -0.493 -26.158 1.00 86.31 232 TYR A C 1
ATOM 1748 O O . TYR A 1 232 ? 13.361 0.467 -26.831 1.00 86.31 232 TYR A O 1
ATOM 1756 N N . THR A 1 233 ? 11.772 -0.991 -26.259 1.00 78.25 233 THR A N 1
ATOM 1757 C CA . THR A 1 233 ? 10.708 -0.231 -26.929 1.00 78.25 233 THR A CA 1
ATOM 1758 C C . THR A 1 233 ? 10.488 1.090 -26.181 1.00 78.25 233 THR A C 1
ATOM 1760 O O . THR A 1 233 ? 10.666 1.093 -24.965 1.00 78.25 233 THR A O 1
ATOM 1763 N N . HIS A 1 234 ? 10.012 2.130 -26.874 1.00 63.44 234 HIS A N 1
ATOM 1764 C CA . HIS A 1 234 ? 9.720 3.528 -26.469 1.00 63.44 234 HIS A CA 1
ATOM 1765 C C . HIS A 1 234 ? 8.929 3.774 -25.155 1.00 63.44 234 HIS A C 1
ATOM 1767 O O . HIS A 1 234 ? 8.450 4.875 -24.891 1.00 63.44 234 HIS A O 1
ATOM 1773 N N . ARG A 1 235 ? 8.732 2.767 -24.302 1.00 63.62 235 ARG A N 1
ATOM 1774 C CA . ARG A 1 235 ? 8.168 2.890 -22.959 1.00 63.62 235 ARG A CA 1
ATOM 1775 C C . ARG A 1 235 ? 9.296 2.881 -21.921 1.00 63.62 235 ARG A C 1
ATOM 1777 O O . ARG A 1 235 ? 10.065 1.934 -21.820 1.00 63.62 235 ARG A O 1
ATOM 1784 N N . LEU A 1 236 ? 9.317 3.899 -21.060 1.00 64.88 236 LEU A N 1
ATOM 1785 C CA . LEU A 1 236 ? 10.316 4.107 -19.991 1.00 64.88 236 LEU A CA 1
ATOM 1786 C C . LEU A 1 236 ? 10.344 3.020 -18.901 1.00 64.88 236 LEU A C 1
ATOM 1788 O O . LEU A 1 236 ? 11.286 2.939 -18.111 1.00 64.88 236 LEU A O 1
ATOM 1792 N N . LYS A 1 237 ? 9.265 2.241 -18.782 1.00 75.75 237 LYS A N 1
ATOM 1793 C CA . LYS A 1 237 ? 9.094 1.244 -17.719 1.00 75.75 237 LYS A CA 1
ATOM 1794 C C . LYS A 1 237 ? 10.021 0.031 -17.897 1.00 75.75 237 LYS A C 1
ATOM 1796 O O . LYS A 1 237 ? 10.758 -0.241 -16.953 1.00 75.75 237 LYS A O 1
ATOM 1801 N N . PRO A 1 238 ? 10.041 -0.641 -19.067 1.00 84.25 238 PRO A N 1
ATOM 1802 C CA . PRO A 1 238 ? 10.953 -1.747 -19.333 1.00 84.25 238 PRO A CA 1
ATOM 1803 C C . PRO A 1 238 ? 12.412 -1.458 -19.014 1.00 84.25 238 PRO A C 1
ATOM 1805 O O . PRO A 1 238 ? 13.030 -2.251 -18.317 1.00 84.25 238 PRO A O 1
ATOM 1808 N N . ARG A 1 239 ? 12.931 -0.301 -19.446 1.00 87.31 239 ARG A N 1
ATOM 1809 C CA . ARG A 1 239 ? 14.334 0.076 -19.229 1.00 87.31 239 ARG A CA 1
ATOM 1810 C C . ARG A 1 239 ? 14.699 0.104 -17.747 1.00 87.31 239 ARG A C 1
ATOM 1812 O O . ARG A 1 239 ? 15.638 -0.561 -17.340 1.00 87.31 239 ARG A O 1
ATOM 1819 N N . ARG A 1 240 ? 13.930 0.826 -16.925 1.00 85.06 240 ARG A N 1
ATOM 1820 C CA . ARG A 1 240 ? 14.208 0.938 -15.481 1.00 85.06 240 ARG A CA 1
ATOM 1821 C C . ARG A 1 240 ? 14.002 -0.373 -14.732 1.00 85.06 240 ARG A C 1
ATOM 1823 O O . ARG A 1 240 ? 14.759 -0.667 -13.815 1.00 85.06 240 ARG A O 1
ATOM 1830 N N . ALA A 1 241 ? 12.967 -1.127 -15.095 1.00 85.94 241 ALA A N 1
ATOM 1831 C CA . ALA A 1 241 ? 12.692 -2.403 -14.453 1.00 85.94 241 ALA A CA 1
ATOM 1832 C C . ALA A 1 241 ? 13.803 -3.419 -14.752 1.00 85.94 241 ALA A C 1
ATOM 1834 O O . ALA A 1 241 ? 14.343 -4.009 -13.824 1.00 85.94 241 ALA A O 1
ATOM 1835 N N . LEU A 1 242 ? 14.209 -3.556 -16.018 1.00 90.06 242 LEU A N 1
ATOM 1836 C CA . LEU A 1 242 ? 15.306 -4.447 -16.399 1.00 90.06 242 LEU A CA 1
ATOM 1837 C C . LEU A 1 242 ? 16.659 -3.974 -15.861 1.00 90.06 242 LEU A C 1
ATOM 1839 O O . LEU A 1 242 ? 17.421 -4.806 -15.390 1.00 90.06 242 LEU A O 1
ATOM 1843 N N . ASP A 1 243 ? 16.946 -2.669 -15.838 1.00 88.38 243 ASP A N 1
ATOM 1844 C CA . ASP A 1 243 ? 18.190 -2.155 -15.241 1.00 88.38 243 ASP A CA 1
ATOM 1845 C C . ASP A 1 243 ? 18.280 -2.465 -13.735 1.00 88.38 243 ASP A C 1
ATOM 1847 O O . ASP A 1 243 ? 19.356 -2.763 -13.215 1.00 88.38 243 ASP A O 1
ATOM 1851 N N . PHE A 1 244 ? 17.139 -2.463 -13.035 1.00 88.19 244 PHE A N 1
ATOM 1852 C CA . PHE A 1 244 ? 17.070 -2.897 -11.643 1.00 88.19 244 PHE A CA 1
ATOM 1853 C C . PHE A 1 244 ? 17.289 -4.407 -11.489 1.00 88.19 244 PHE A C 1
ATOM 1855 O O . PHE A 1 244 ? 18.045 -4.811 -10.607 1.00 88.19 244 PHE A O 1
ATOM 1862 N N . GLU A 1 245 ? 16.647 -5.247 -12.303 1.00 91.88 245 GLU A N 1
ATOM 1863 C CA . GLU A 1 245 ? 16.784 -6.711 -12.211 1.00 91.88 245 GLU A CA 1
ATOM 1864 C C . GLU A 1 245 ? 18.186 -7.193 -12.619 1.00 91.88 245 GLU A C 1
ATOM 1866 O O . GLU A 1 245 ? 18.765 -8.055 -11.962 1.00 91.88 245 GLU A O 1
ATOM 1871 N N . LEU A 1 246 ? 18.791 -6.571 -13.633 1.00 92.44 246 LEU A N 1
ATOM 1872 C CA . LEU A 1 246 ? 20.137 -6.881 -14.125 1.00 92.44 246 LEU A CA 1
ATOM 1873 C C . LEU A 1 246 ? 21.249 -6.229 -13.283 1.00 92.44 246 LEU A C 1
ATOM 1875 O O . LEU A 1 246 ? 22.413 -6.215 -13.686 1.00 92.44 246 LEU A O 1
ATOM 1879 N N . ARG A 1 247 ? 20.925 -5.653 -12.114 1.00 92.62 247 ARG A N 1
ATOM 1880 C CA . ARG A 1 247 ? 21.861 -4.770 -11.408 1.00 92.62 247 ARG A CA 1
ATOM 1881 C C . ARG A 1 247 ? 23.136 -5.448 -10.907 1.00 92.62 247 ARG A C 1
ATOM 1883 O O . ARG A 1 247 ? 24.164 -4.777 -10.856 1.00 92.62 247 ARG A O 1
ATOM 1890 N N . GLU A 1 248 ? 23.037 -6.733 -10.570 1.00 90.19 248 GLU A N 1
ATOM 1891 C CA . GLU A 1 248 ? 24.109 -7.559 -9.993 1.00 90.19 248 GLU A CA 1
ATOM 1892 C C . GLU A 1 248 ? 24.890 -8.363 -11.057 1.00 90.19 248 GLU A C 1
ATOM 1894 O O . GLU A 1 248 ? 25.849 -9.052 -10.721 1.00 90.19 248 GLU A O 1
ATOM 1899 N N . GLY A 1 249 ? 24.472 -8.324 -12.330 1.00 89.19 249 GLY A N 1
ATOM 1900 C CA . GLY A 1 249 ? 25.022 -9.153 -13.408 1.00 89.19 249 GLY A CA 1
ATOM 1901 C C . GLY A 1 249 ? 25.678 -8.358 -14.544 1.00 89.19 249 GLY A C 1
ATOM 1902 O O . GLY A 1 249 ? 25.676 -7.122 -14.529 1.00 89.19 249 GLY A O 1
ATOM 1903 N N . PRO A 1 250 ? 26.230 -9.051 -15.562 1.00 90.12 250 PRO A N 1
ATOM 1904 C CA . PRO A 1 250 ? 26.643 -8.402 -16.800 1.00 90.12 250 PRO A CA 1
ATOM 1905 C C . PRO A 1 250 ? 25.410 -7.763 -17.439 1.00 90.12 250 PRO A C 1
ATOM 1907 O O . PRO A 1 250 ? 24.402 -8.443 -17.628 1.00 90.12 250 PRO A O 1
ATOM 1910 N N . ARG A 1 251 ? 25.480 -6.461 -17.735 1.00 88.62 251 ARG A N 1
ATOM 1911 C CA . ARG A 1 251 ? 24.374 -5.717 -18.346 1.00 88.62 251 ARG A CA 1
ATOM 1912 C C . ARG A 1 251 ? 24.606 -5.581 -19.848 1.00 88.62 251 ARG A C 1
ATOM 1914 O O . ARG A 1 251 ? 25.627 -5.001 -20.232 1.00 88.62 251 ARG A O 1
ATOM 1921 N N . PRO A 1 252 ? 23.676 -6.043 -20.698 1.00 89.50 252 PRO A N 1
ATOM 1922 C CA . PRO A 1 252 ? 23.740 -5.768 -22.121 1.00 89.50 252 PRO A CA 1
ATOM 1923 C C . PRO A 1 252 ? 23.701 -4.268 -22.368 1.00 89.50 252 PRO A C 1
ATOM 1925 O O . PRO A 1 252 ? 23.033 -3.508 -21.657 1.00 89.50 252 PRO A O 1
ATOM 1928 N N . ARG A 1 253 ? 24.415 -3.828 -23.401 1.00 90.25 253 ARG A N 1
ATOM 1929 C CA . ARG A 1 253 ? 24.434 -2.413 -23.755 1.00 90.25 253 ARG A CA 1
ATOM 1930 C C . ARG A 1 253 ? 23.064 -2.023 -24.296 1.00 90.25 253 ARG A C 1
ATOM 1932 O O . ARG A 1 253 ? 22.528 -2.691 -25.172 1.00 90.25 253 ARG A O 1
ATOM 1939 N N . ASP A 1 254 ? 22.512 -0.913 -23.827 1.00 90.31 254 ASP A N 1
ATOM 1940 C CA . ASP A 1 254 ? 21.313 -0.365 -24.451 1.00 90.31 254 ASP A CA 1
ATOM 1941 C C . ASP A 1 254 ? 21.655 0.147 -25.858 1.00 90.31 254 ASP A C 1
ATOM 1943 O O . ASP A 1 254 ? 22.370 1.142 -26.022 1.00 90.31 254 ASP A O 1
ATOM 1947 N N . ALA A 1 255 ? 21.185 -0.572 -26.876 1.00 89.88 255 ALA A N 1
ATOM 1948 C CA . ALA A 1 255 ? 21.539 -0.330 -28.270 1.00 89.88 255 ALA A CA 1
ATOM 1949 C C . ALA A 1 255 ? 20.996 1.013 -28.782 1.00 89.88 255 ALA A C 1
ATOM 1951 O O . ALA A 1 255 ? 21.599 1.632 -29.662 1.00 89.88 255 ALA A O 1
ATOM 1952 N N . LEU A 1 256 ? 19.879 1.478 -28.213 1.00 88.81 256 LEU A N 1
ATOM 1953 C CA . LEU A 1 256 ? 19.192 2.699 -28.631 1.00 88.81 256 LEU A CA 1
ATOM 1954 C C . LEU A 1 256 ? 19.542 3.914 -27.770 1.00 88.81 256 LEU A C 1
ATOM 1956 O O . LEU A 1 256 ? 19.170 5.029 -28.130 1.00 88.81 256 LEU A O 1
ATOM 1960 N N . LEU A 1 257 ? 20.269 3.728 -26.666 1.00 90.50 257 LEU A N 1
ATOM 1961 C CA . LEU A 1 257 ? 20.644 4.815 -25.770 1.00 90.50 257 LEU A CA 1
ATOM 1962 C C . LEU A 1 257 ? 21.629 5.784 -26.441 1.00 90.50 257 LEU A C 1
ATOM 1964 O O . LEU A 1 257 ? 22.766 5.427 -26.782 1.00 90.50 257 LEU A O 1
ATOM 1968 N N . HIS A 1 258 ? 21.175 7.022 -26.613 1.00 91.00 258 HIS A N 1
ATOM 1969 C CA . HIS A 1 258 ? 21.982 8.162 -27.030 1.00 91.00 258 HIS A CA 1
ATOM 1970 C C . HIS A 1 258 ? 22.440 8.965 -25.814 1.00 91.00 258 HIS A C 1
ATOM 1972 O O . HIS A 1 258 ? 23.644 9.050 -25.584 1.00 91.00 258 HIS A O 1
ATOM 1978 N N . ASP A 1 259 ? 21.486 9.444 -25.008 1.00 91.19 259 ASP A N 1
ATOM 1979 C CA . ASP A 1 259 ? 21.750 10.243 -23.809 1.00 91.19 259 ASP A CA 1
ATOM 1980 C C . ASP A 1 259 ? 21.218 9.541 -22.563 1.00 91.19 259 ASP A C 1
ATOM 1982 O O . ASP A 1 259 ? 20.068 9.090 -22.524 1.00 91.19 259 ASP A O 1
ATOM 1986 N N . THR A 1 260 ? 22.029 9.482 -21.513 1.00 89.00 260 THR A N 1
ATOM 1987 C CA . THR A 1 260 ? 21.568 8.998 -20.212 1.00 89.00 260 THR A CA 1
ATOM 1988 C C . THR A 1 260 ? 20.625 10.015 -19.553 1.00 89.00 260 THR A C 1
ATOM 1990 O O . THR A 1 260 ? 20.724 11.215 -19.830 1.00 89.00 260 THR A O 1
ATOM 1993 N N . PRO A 1 261 ? 19.759 9.585 -18.615 1.00 84.75 261 PRO A N 1
ATOM 1994 C CA . PRO A 1 261 ? 18.949 10.517 -17.826 1.00 84.75 261 PRO A CA 1
ATOM 1995 C C . PRO A 1 261 ? 19.798 11.584 -17.112 1.00 84.75 261 PRO A C 1
ATOM 1997 O O . PRO A 1 261 ? 19.415 12.746 -17.012 1.00 84.75 261 PRO A O 1
ATOM 2000 N N . GLN A 1 262 ? 21.014 11.223 -16.683 1.00 88.38 262 GLN A N 1
ATOM 2001 C CA . GLN A 1 262 ? 21.952 12.157 -16.056 1.00 88.38 262 GLN A CA 1
ATOM 2002 C C . GLN A 1 262 ? 22.452 13.228 -17.032 1.00 88.38 262 GLN A C 1
ATOM 2004 O O . GLN A 1 262 ? 22.614 14.376 -16.630 1.00 88.38 262 GLN A O 1
ATOM 2009 N N . GLN A 1 263 ? 22.684 12.874 -18.299 1.00 92.25 263 GLN A N 1
ATOM 2010 C CA . GLN A 1 263 ? 23.117 13.823 -19.331 1.00 92.25 263 GLN A CA 1
ATOM 2011 C C . GLN A 1 263 ? 21.999 14.794 -19.725 1.00 92.25 263 GLN A C 1
ATOM 2013 O O . GLN A 1 263 ? 22.276 15.951 -20.028 1.00 92.25 263 GLN A O 1
ATOM 2018 N N . ARG A 1 264 ? 20.740 14.342 -19.692 1.00 88.75 264 ARG A N 1
ATOM 2019 C CA . ARG A 1 264 ? 19.568 15.161 -20.036 1.00 88.75 264 ARG A CA 1
ATOM 2020 C C . ARG A 1 264 ? 19.019 15.992 -18.879 1.00 88.75 264 ARG A C 1
ATOM 2022 O O . ARG A 1 264 ? 18.210 16.884 -19.114 1.00 88.75 264 ARG A O 1
ATOM 2029 N N . ALA A 1 265 ? 19.440 15.699 -17.647 1.00 89.38 265 ALA A N 1
ATOM 2030 C CA . ALA A 1 265 ? 18.844 16.243 -16.428 1.00 89.38 265 ALA A CA 1
ATOM 2031 C C . ALA A 1 265 ? 17.315 16.018 -16.349 1.00 89.38 265 ALA A C 1
ATOM 2033 O O . ALA A 1 265 ? 16.587 16.812 -15.753 1.00 89.38 265 ALA A O 1
ATOM 2034 N N . ASP A 1 266 ? 16.833 14.919 -16.931 1.00 83.88 266 ASP A N 1
ATOM 2035 C CA . ASP A 1 266 ? 15.450 14.455 -16.844 1.00 83.88 266 ASP A CA 1
ATOM 2036 C C . ASP A 1 266 ? 15.416 12.985 -16.365 1.00 83.88 266 ASP A C 1
ATOM 2038 O O . ASP A 1 266 ? 16.441 12.379 -16.046 1.00 83.88 266 ASP A O 1
ATOM 2042 N N . TYR A 1 267 ? 14.222 12.409 -16.220 1.00 75.31 267 TYR A N 1
ATOM 2043 C CA . TYR A 1 267 ? 14.066 10.995 -15.844 1.00 75.31 267 TYR A CA 1
ATOM 2044 C C . TYR A 1 267 ? 14.054 10.056 -17.060 1.00 75.31 267 TYR A C 1
ATOM 2046 O O . TYR A 1 267 ? 13.751 8.865 -16.914 1.00 75.31 267 TYR A O 1
ATOM 2054 N N . GLU A 1 268 ? 14.333 10.582 -18.251 1.00 80.31 268 GLU A N 1
ATOM 2055 C CA . GLU A 1 268 ? 14.186 9.890 -19.521 1.00 80.31 268 GLU A CA 1
ATOM 2056 C C . GLU A 1 268 ? 15.555 9.652 -20.154 1.00 80.31 268 GLU A C 1
ATOM 2058 O O . GLU A 1 268 ? 16.513 10.388 -19.968 1.00 80.31 268 GLU A O 1
ATOM 2063 N N . ALA A 1 269 ? 15.687 8.555 -20.886 1.00 85.31 269 ALA A N 1
ATOM 2064 C CA . ALA A 1 269 ? 16.891 8.331 -21.670 1.00 85.31 269 ALA A CA 1
ATOM 2065 C C . ALA A 1 269 ? 16.600 8.773 -23.103 1.00 85.31 269 ALA A C 1
ATOM 2067 O O . ALA A 1 269 ? 15.574 8.385 -23.666 1.00 85.31 269 ALA A O 1
ATOM 2068 N N . GLY A 1 270 ? 17.497 9.572 -23.677 1.00 88.25 270 GLY A N 1
ATOM 2069 C CA . GLY A 1 270 ? 17.402 10.000 -25.066 1.00 88.25 270 GLY A CA 1
ATOM 2070 C C . GLY A 1 270 ? 17.658 8.810 -25.977 1.00 88.25 270 GLY A C 1
ATOM 2071 O O . GLY A 1 270 ? 18.710 8.176 -25.880 1.00 88.25 270 GLY A O 1
ATOM 2072 N N . GLU A 1 271 ? 16.701 8.486 -26.841 1.00 88.31 271 GLU A N 1
ATOM 2073 C CA . GLU A 1 271 ? 16.898 7.486 -27.888 1.00 88.31 271 GLU A CA 1
ATOM 2074 C C . GLU A 1 271 ? 17.614 8.106 -29.091 1.00 88.31 271 GLU A C 1
ATOM 2076 O O . GLU A 1 271 ? 17.477 9.296 -29.378 1.00 88.31 271 GLU A O 1
ATOM 2081 N N . SER A 1 272 ? 18.407 7.299 -29.796 1.00 87.25 272 SER A N 1
ATOM 2082 C CA . SER A 1 272 ? 19.089 7.755 -31.005 1.00 87.25 272 SER A CA 1
ATOM 2083 C C . SER A 1 272 ? 18.073 8.137 -32.095 1.00 87.25 272 SER A C 1
ATOM 2085 O O . SER A 1 272 ? 17.176 7.342 -32.379 1.00 87.25 272 SER A O 1
ATOM 2087 N N . PRO A 1 273 ? 18.218 9.311 -32.745 1.00 85.31 273 PRO A N 1
ATOM 2088 C CA . PRO A 1 273 ? 17.295 9.757 -33.791 1.00 85.31 273 PRO A CA 1
ATOM 2089 C C . PRO A 1 273 ? 17.350 8.888 -35.054 1.00 85.31 273 PRO A C 1
ATOM 2091 O O . PRO A 1 273 ? 16.374 8.836 -35.799 1.00 85.31 273 PRO A O 1
ATOM 2094 N N . ASP A 1 274 ? 18.463 8.180 -35.278 1.00 87.00 274 ASP A N 1
ATOM 2095 C CA . ASP A 1 274 ? 18.585 7.172 -36.328 1.00 87.00 274 ASP A CA 1
ATOM 2096 C C . ASP A 1 274 ? 18.912 5.799 -35.714 1.00 87.00 274 ASP A C 1
ATOM 2098 O O . ASP A 1 274 ? 20.086 5.437 -35.546 1.00 87.00 274 ASP A O 1
ATOM 2102 N N . PRO A 1 275 ? 17.885 5.002 -35.367 1.00 79.38 275 PRO A N 1
ATOM 2103 C CA . PRO A 1 275 ? 18.104 3.696 -34.768 1.00 79.38 275 PRO A CA 1
ATOM 2104 C C . PRO A 1 275 ? 18.797 2.731 -35.743 1.00 79.38 275 PRO A C 1
ATOM 2106 O O . PRO A 1 275 ? 19.508 1.836 -35.295 1.00 79.38 275 PRO A O 1
ATOM 2109 N N . ARG A 1 276 ? 18.685 2.937 -37.066 1.00 78.62 276 ARG A N 1
ATOM 2110 C CA . ARG A 1 276 ? 19.260 2.037 -38.080 1.00 78.62 276 ARG A CA 1
ATOM 2111 C C . ARG A 1 276 ? 20.783 2.081 -38.084 1.00 78.62 276 ARG A C 1
ATOM 2113 O O . ARG A 1 276 ? 21.418 1.039 -38.216 1.00 78.62 276 ARG A O 1
ATOM 2120 N N . ILE A 1 277 ? 21.365 3.265 -37.894 1.00 72.56 277 ILE A N 1
ATOM 2121 C CA . ILE A 1 277 ? 22.824 3.431 -37.821 1.00 72.56 277 ILE A CA 1
ATOM 2122 C C . ILE A 1 277 ? 23.381 2.737 -36.573 1.00 72.56 277 ILE A C 1
ATOM 2124 O O . ILE A 1 277 ? 24.409 2.066 -36.641 1.00 72.56 277 ILE A O 1
ATOM 2128 N N . ARG A 1 278 ? 22.684 2.839 -35.435 1.00 74.56 278 ARG A N 1
ATOM 2129 C CA . ARG A 1 278 ? 23.069 2.145 -34.195 1.00 74.56 278 ARG A CA 1
ATOM 2130 C C . ARG A 1 278 ? 22.859 0.626 -34.279 1.00 74.56 278 ARG A C 1
ATOM 2132 O O . ARG A 1 278 ? 23.612 -0.109 -33.645 1.00 74.56 278 ARG A O 1
ATOM 2139 N N . TRP A 1 279 ? 21.892 0.151 -35.071 1.00 70.62 279 TRP A N 1
ATOM 2140 C CA . TRP A 1 279 ? 21.624 -1.281 -35.277 1.00 70.62 279 TRP A CA 1
ATOM 2141 C C . TRP A 1 279 ? 22.711 -2.011 -36.069 1.00 70.62 279 TRP A C 1
ATOM 2143 O O . TRP A 1 279 ? 22.913 -3.200 -35.843 1.00 70.62 279 TRP A O 1
ATOM 2153 N N . ALA A 1 280 ? 23.437 -1.325 -36.957 1.00 64.31 280 ALA A N 1
ATOM 2154 C CA . ALA A 1 280 ? 24.378 -1.962 -37.885 1.00 64.31 280 ALA A CA 1
ATOM 2155 C C . ALA A 1 280 ? 25.581 -2.665 -37.216 1.00 64.31 280 ALA A C 1
ATOM 2157 O O . ALA A 1 280 ? 26.275 -3.433 -37.877 1.00 64.31 280 ALA A O 1
ATOM 2158 N N . GLY A 1 281 ? 25.831 -2.423 -35.923 1.00 64.94 281 GLY A N 1
ATOM 2159 C CA . GLY A 1 281 ? 26.958 -2.999 -35.180 1.00 64.94 281 GLY A CA 1
ATOM 2160 C C . GLY A 1 281 ? 26.597 -3.962 -34.045 1.00 64.94 281 GLY A C 1
ATOM 2161 O O . GLY A 1 281 ? 27.512 -4.462 -33.397 1.00 64.94 281 GLY A O 1
ATOM 2162 N N . ALA A 1 282 ? 25.312 -4.211 -33.765 1.00 65.56 282 ALA A N 1
ATOM 2163 C CA . ALA A 1 282 ? 24.888 -5.022 -32.620 1.00 65.56 282 ALA A CA 1
ATOM 2164 C C . ALA A 1 282 ? 24.161 -6.298 -33.067 1.00 65.56 282 ALA A C 1
ATOM 2166 O O . ALA A 1 282 ? 23.214 -6.234 -33.852 1.00 65.56 282 ALA A O 1
ATOM 2167 N N . GLN A 1 283 ? 24.559 -7.456 -32.525 1.00 65.19 283 GLN A N 1
ATOM 2168 C CA . GLN A 1 283 ? 23.711 -8.649 -32.568 1.00 65.19 283 GLN A CA 1
ATOM 2169 C C . GLN A 1 283 ? 22.555 -8.419 -31.591 1.00 65.19 283 GLN A C 1
ATOM 2171 O O . GLN A 1 283 ? 22.750 -8.211 -30.394 1.00 65.19 283 GLN A O 1
ATOM 2176 N N . LEU A 1 284 ? 21.347 -8.324 -32.143 1.00 59.62 284 LEU A N 1
ATOM 2177 C CA . LEU A 1 284 ? 20.156 -7.936 -31.402 1.00 59.62 284 LEU A CA 1
ATOM 2178 C C . LEU A 1 284 ? 19.519 -9.167 -30.775 1.00 59.62 284 LEU A C 1
ATOM 2180 O O . LEU A 1 284 ? 19.052 -10.064 -31.477 1.00 59.62 284 LEU A O 1
ATOM 2184 N N . MET A 1 285 ? 19.426 -9.159 -29.450 1.00 58.91 285 MET A N 1
ATOM 2185 C CA . MET A 1 285 ? 18.572 -10.097 -28.747 1.00 58.91 285 MET A CA 1
ATOM 2186 C C . MET A 1 285 ? 17.134 -9.577 -28.822 1.00 58.91 285 MET A C 1
ATOM 2188 O O . MET A 1 285 ? 16.697 -8.743 -28.028 1.00 58.91 285 MET A O 1
ATOM 2192 N N . THR A 1 286 ? 16.390 -10.011 -29.841 1.00 60.12 286 THR A N 1
ATOM 2193 C CA . THR A 1 286 ? 14.959 -9.713 -29.932 1.00 60.12 286 THR A CA 1
ATOM 2194 C C . THR A 1 286 ? 14.193 -10.698 -29.068 1.00 60.12 286 THR A C 1
ATOM 2196 O O . THR A 1 286 ? 13.693 -11.705 -29.565 1.00 60.12 286 THR A O 1
ATOM 2199 N N . THR A 1 287 ? 14.072 -10.407 -27.777 1.00 58.91 287 THR A N 1
ATOM 2200 C CA . THR A 1 287 ? 13.065 -11.067 -26.947 1.00 58.91 287 THR A CA 1
ATOM 2201 C C . THR A 1 287 ? 11.761 -10.307 -27.168 1.00 58.91 287 THR A C 1
ATOM 2203 O O . THR A 1 287 ? 11.650 -9.156 -26.730 1.00 58.91 287 THR A O 1
ATOM 2206 N N . PRO A 1 288 ? 10.769 -10.855 -27.897 1.00 58.31 288 PRO A N 1
ATOM 2207 C CA . PRO A 1 288 ? 9.476 -10.207 -27.964 1.00 58.31 288 PRO A CA 1
ATOM 2208 C C . PRO A 1 288 ? 8.937 -10.137 -26.535 1.00 58.31 288 PRO A C 1
ATOM 2210 O O . PRO A 1 288 ? 8.569 -11.154 -25.954 1.00 58.31 288 PRO A O 1
ATOM 2213 N N . LEU A 1 289 ? 8.853 -8.925 -25.980 1.00 56.53 289 LEU A N 1
ATOM 2214 C CA . LEU A 1 289 ? 8.027 -8.615 -24.811 1.00 56.53 289 LEU A CA 1
ATOM 2215 C C . LEU A 1 289 ? 6.550 -8.742 -25.224 1.00 56.53 289 LEU A C 1
ATOM 2217 O O . LEU A 1 289 ? 5.782 -7.781 -25.196 1.00 56.53 289 LEU A O 1
ATOM 2221 N N . GLN A 1 290 ? 6.153 -9.914 -25.715 1.00 50.25 290 GLN A N 1
ATOM 2222 C CA . GLN A 1 290 ? 4.765 -10.224 -25.978 1.00 50.25 290 GLN A CA 1
ATOM 2223 C C . GLN A 1 290 ? 4.100 -10.370 -24.607 1.00 50.25 290 GLN A C 1
ATOM 2225 O O . GLN A 1 290 ? 4.614 -11.115 -23.770 1.00 50.25 290 GLN A O 1
ATOM 2230 N N . PRO A 1 291 ? 2.982 -9.673 -24.334 1.00 47.59 291 PRO A N 1
ATOM 2231 C CA . PRO A 1 291 ? 2.228 -9.919 -23.116 1.00 47.59 291 PRO A CA 1
ATOM 2232 C C . PRO A 1 291 ? 1.891 -11.407 -23.084 1.00 47.59 291 PRO A C 1
ATOM 2234 O O . PRO A 1 291 ? 1.292 -11.929 -24.024 1.00 47.59 291 PRO A O 1
ATOM 2237 N N . TYR A 1 292 ? 2.364 -12.070 -22.033 1.00 44.47 292 TYR A N 1
ATOM 2238 C CA . TYR A 1 292 ? 2.312 -13.507 -21.814 1.00 44.47 292 TYR A CA 1
ATOM 2239 C C . TYR A 1 292 ? 0.896 -14.045 -22.071 1.00 44.47 292 TYR A C 1
ATOM 2241 O O . TYR A 1 292 ? 0.032 -14.041 -21.196 1.00 44.47 292 TYR A O 1
ATOM 2249 N N . ARG A 1 293 ? 0.623 -14.506 -23.296 1.00 45.56 293 ARG A N 1
ATOM 2250 C CA . ARG A 1 293 ? -0.534 -15.352 -23.579 1.00 45.56 293 ARG A CA 1
ATOM 2251 C C . ARG A 1 293 ? -0.048 -16.745 -23.235 1.00 45.56 293 ARG A C 1
ATOM 2253 O O . ARG A 1 293 ? 0.671 -17.340 -24.032 1.00 45.56 293 ARG A O 1
ATOM 2260 N N . ALA A 1 294 ? -0.342 -17.195 -22.014 1.00 44.12 294 ALA A N 1
ATOM 2261 C CA . ALA A 1 294 ? 0.059 -18.505 -21.519 1.00 44.12 294 ALA A CA 1
ATOM 2262 C C . ALA A 1 294 ? -0.209 -19.559 -22.603 1.00 44.12 294 ALA A C 1
ATOM 2264 O O . ALA A 1 294 ? -1.361 -19.889 -22.890 1.00 44.12 294 ALA A O 1
ATOM 2265 N N . ARG A 1 295 ? 0.851 -20.043 -23.261 1.00 44.84 295 ARG A N 1
ATOM 2266 C CA . ARG A 1 295 ? 0.750 -21.211 -24.132 1.00 44.84 295 ARG A CA 1
ATOM 2267 C C . ARG A 1 295 ? 0.414 -22.365 -23.189 1.00 44.84 295 ARG A C 1
ATOM 2269 O O . ARG A 1 295 ? 1.207 -22.606 -22.276 1.00 44.84 295 ARG A O 1
ATOM 2276 N N . PRO A 1 296 ? -0.727 -23.058 -23.342 1.00 46.25 296 PRO A N 1
ATOM 2277 C CA . PRO A 1 296 ? -0.942 -24.276 -22.583 1.00 46.25 296 PRO A CA 1
ATOM 2278 C C . PRO A 1 296 ? 0.228 -25.205 -22.911 1.00 46.25 296 PRO A C 1
ATOM 2280 O O . PRO A 1 296 ? 0.503 -25.467 -24.084 1.00 46.25 296 PRO A O 1
ATOM 2283 N N . ARG A 1 297 ? 0.970 -25.635 -21.884 1.00 47.66 297 ARG A N 1
ATOM 2284 C CA . ARG A 1 297 ? 1.956 -26.709 -22.023 1.00 47.66 297 ARG A CA 1
ATOM 2285 C C . ARG A 1 297 ? 1.176 -27.965 -22.404 1.00 47.66 297 ARG A C 1
ATOM 2287 O O . ARG A 1 297 ? 0.666 -28.662 -21.534 1.00 47.66 297 ARG A O 1
ATOM 2294 N N . GLY A 1 298 ? 1.008 -28.188 -23.705 1.00 51.22 298 GLY A N 1
ATOM 2295 C CA . GLY A 1 298 ? 0.576 -29.469 -24.241 1.00 51.22 298 GLY A CA 1
ATOM 2296 C C . GLY A 1 298 ? 1.656 -30.486 -23.908 1.00 51.22 298 GLY A C 1
ATOM 2297 O O . GLY A 1 298 ? 2.811 -30.292 -24.284 1.00 51.22 298 GLY A O 1
ATOM 2298 N N . GLY A 1 299 ? 1.283 -31.493 -23.124 1.00 55.12 299 GLY A N 1
ATOM 2299 C CA . GLY A 1 299 ? 2.145 -32.618 -22.798 1.00 55.12 299 GLY A CA 1
ATOM 2300 C C . GLY A 1 299 ? 2.513 -33.408 -24.050 1.00 55.12 299 GLY A C 1
ATOM 2301 O O . GLY A 1 299 ? 1.678 -33.599 -24.937 1.00 55.12 299 GLY A O 1
ATOM 2302 N N . HIS A 1 300 ? 3.769 -33.841 -24.082 1.00 42.97 300 HIS A N 1
ATOM 2303 C CA . HIS A 1 300 ? 4.199 -35.047 -24.774 1.00 42.97 300 HIS A CA 1
ATOM 2304 C C . HIS A 1 300 ? 4.262 -36.180 -23.753 1.00 42.97 300 HIS A C 1
ATOM 2306 O O . HIS A 1 300 ? 4.633 -35.880 -22.592 1.00 42.97 300 HIS A O 1
#

pLDDT: mean 72.17, std 12.06, range [42.28, 92.94]

Foldseek 3Di:
DVQLVVLLLVLVLVVCVVVVPVVSNVVSVVVVCVVCVVVVVVVVVVLVVVVVVVVQQDDVVNLVCLLCVLVVDLLLSLLLVVLLVLLVVVLVVVVVVPPPDPDDDDDDDDDDDDDPDPPVPPSSPVVSLNSSQCVLSVVCVVCVNRPVPSPSVVNNSNVVSSVVSSVSSVVVQVVDVVSVVVSVVVSVVSVVVCVPVPCVCVVQVPPLPDQNLLVVLVVCQVPDDVQAEEEDPPDLVSVVSSCVNCVVHDDHHHLQFDADCVRVVHSDTDGDPDSPVSVPRHDYPPPPSDSCPPDPPDDD

Secondary structure (DSSP, 8-state):
-HHHHHHHHHHHHHHHHHTT-HHHHHHHHHHHHHHHHHHHHHHHHHHHHGGGGTT----HHHHHHHHHHHHS-HHHHHHHHHHHHHHHHHHHHHHHHTS-----S----------S------GGGHHHHHHHHHHHHHHHHHHTTT-TT--HHHHGGGHHHHHHHHHHHHHHHHT-HHHHHHHHHHHHHHHHHHTTS-THHHHS---TTS--HHHHHHHHHHH--TT-EE---S-HHHHHHHHHHGGGSPPPEETTEEE-HHHHTSSSPEEPS-HHHHHTT--B----------------

Mean predicted aligned error: 12.64 Å

Solvent-accessible surface area (backbone atoms only — not comparable to full-atom values): 17986 Å² total; per-residue (Å²): 99,70,63,48,51,51,49,50,48,50,53,51,49,54,51,37,58,74,70,64,39,62,64,63,54,50,57,46,50,52,52,50,50,62,62,42,62,68,49,54,58,50,53,59,56,46,59,75,51,51,68,82,49,67,86,61,73,85,46,73,67,54,63,70,44,39,59,36,71,67,57,75,31,68,64,57,31,49,49,31,53,47,18,29,50,47,35,50,52,55,54,52,54,55,59,65,72,64,56,74,74,90,68,84,72,90,81,88,82,76,94,73,80,87,74,90,75,86,83,72,79,67,70,75,68,50,54,58,45,53,44,40,33,45,46,58,56,55,47,40,67,73,34,48,88,79,43,82,74,71,47,68,74,58,52,58,71,24,47,65,36,29,45,53,35,11,52,56,16,46,62,65,36,72,78,37,70,74,57,42,54,55,49,52,51,50,52,50,50,51,50,56,70,53,59,82,54,65,57,66,54,71,73,40,64,57,50,97,84,50,80,53,45,61,63,53,36,53,53,48,67,71,70,64,54,96,75,34,22,39,69,72,64,99,52,78,59,61,51,57,50,35,55,60,62,36,63,91,53,88,67,63,45,58,50,41,63,65,37,51,27,80,77,67,74,47,98,49,66,41,63,43,94,57,56,68,72,50,49,78,81,42,62,70,65,80,72,78,87,61,81,82,71,80,71,78,82,75,80,131